Protein AF-A0A816FVZ3-F1 (afdb_monomer_lite)

Foldseek 3Di:
DDDDPLNVVLVVLVVVVVVVVVVVVVDDDPPDPPPPDPDDDDDDDDDDDDDPPPPPPDLVVLLVCVVCVLSNLSVDPQQPDDQDAAAVPRLLVVCCVPPVVVAARSPDAFEEEAAQCQLVGHNDSCPNSCRGRVHAYEYEAQQQVSLVNVVVDPRVRYDYHNAAEDEPPDFKFKWWAHRDRQIAGPVFADPVLCVVPHDPPTDIDITTYYHPVVVCVVSPHPDGPYYHDRRNRRD

Structure (mmCIF, N/CA/C/O backbone):
data_AF-A0A816FVZ3-F1
#
_entry.id   AF-A0A816FVZ3-F1
#
loop_
_atom_site.group_PDB
_atom_site.id
_atom_site.type_symbol
_atom_site.label_atom_id
_atom_site.label_alt_id
_atom_site.label_comp_id
_atom_site.label_asym_id
_atom_site.label_entity_id
_atom_site.label_seq_id
_atom_site.pdbx_PDB_ins_code
_atom_site.Cartn_x
_atom_site.Cartn_y
_atom_site.Cartn_z
_atom_site.occupancy
_atom_site.B_iso_or_equiv
_atom_site.auth_seq_id
_atom_site.auth_comp_id
_atom_site.auth_asym_id
_atom_site.auth_atom_id
_atom_site.pdbx_PDB_model_num
ATOM 1 N N . MET A 1 1 ? -12.365 -4.232 46.548 1.00 44.66 1 MET A N 1
ATOM 2 C CA . MET A 1 1 ? -11.494 -3.807 45.431 1.00 44.66 1 MET A CA 1
ATOM 3 C C . MET A 1 1 ? -12.369 -3.669 44.186 1.00 44.66 1 MET A C 1
ATOM 5 O O . MET A 1 1 ? -12.792 -4.683 43.651 1.00 44.66 1 MET A O 1
ATOM 9 N N . ARG A 1 2 ? -12.784 -2.451 43.799 1.00 42.06 2 ARG A N 1
ATOM 10 C CA . ARG A 1 2 ? -13.618 -2.254 42.597 1.00 42.06 2 ARG A CA 1
ATOM 11 C C . ARG A 1 2 ? -12.709 -2.350 41.372 1.00 42.06 2 ARG A C 1
ATOM 13 O O . ARG A 1 2 ? -11.937 -1.429 41.126 1.00 42.06 2 ARG A O 1
ATOM 20 N N . LEU A 1 3 ? -12.773 -3.460 40.635 1.00 42.16 3 LEU A N 1
ATOM 21 C CA . LEU A 1 3 ? -12.233 -3.482 39.279 1.00 42.16 3 LEU A CA 1
ATOM 22 C C . LEU A 1 3 ? -13.032 -2.473 38.451 1.00 42.16 3 LEU A C 1
ATOM 24 O O . LEU A 1 3 ? -14.256 -2.551 38.374 1.00 42.16 3 LEU A O 1
ATOM 28 N N . THR A 1 4 ? -12.341 -1.499 37.873 1.00 49.56 4 THR A N 1
ATOM 29 C CA . THR A 1 4 ? -12.922 -0.624 36.858 1.00 49.56 4 THR A CA 1
ATOM 30 C C . THR A 1 4 ? -13.252 -1.457 35.617 1.00 49.56 4 THR A C 1
ATOM 32 O O . THR A 1 4 ? -12.597 -2.465 35.348 1.00 49.56 4 THR A O 1
ATOM 35 N N . ILE A 1 5 ? -14.250 -1.034 34.836 1.00 52.09 5 ILE A N 1
ATOM 36 C CA . ILE A 1 5 ? -14.635 -1.683 33.565 1.00 52.09 5 ILE A CA 1
ATOM 37 C C . ILE A 1 5 ? -13.411 -1.855 32.645 1.00 52.09 5 ILE A C 1
ATOM 39 O O . ILE A 1 5 ? -13.247 -2.886 32.000 1.00 52.09 5 ILE A O 1
ATOM 43 N N . VAL A 1 6 ? -12.494 -0.886 32.689 1.00 46.38 6 VAL A N 1
ATOM 44 C CA . VAL A 1 6 ? -11.207 -0.900 31.984 1.00 46.38 6 VAL A CA 1
ATOM 45 C C . VAL A 1 6 ? -10.327 -2.086 32.408 1.00 46.38 6 VAL A C 1
ATOM 47 O O . VAL A 1 6 ? -9.805 -2.795 31.555 1.00 46.38 6 VAL A O 1
ATOM 50 N N . ASN A 1 7 ? -10.203 -2.369 33.708 1.00 49.69 7 ASN A N 1
ATOM 51 C CA . ASN A 1 7 ? -9.409 -3.506 34.188 1.00 49.69 7 ASN A CA 1
ATOM 52 C C . ASN A 1 7 ? -10.044 -4.853 33.823 1.00 49.69 7 ASN A C 1
ATOM 54 O O . ASN A 1 7 ? -9.326 -5.801 33.517 1.00 49.69 7 ASN A O 1
ATOM 58 N N . LEU A 1 8 ? -11.377 -4.941 33.809 1.00 53.47 8 LEU A N 1
ATOM 59 C CA . LEU A 1 8 ? -12.075 -6.154 33.380 1.00 53.47 8 LEU A CA 1
ATOM 60 C C . LEU A 1 8 ? -11.862 -6.425 31.879 1.00 53.47 8 LEU A C 1
ATOM 62 O O . LEU A 1 8 ? -11.660 -7.571 31.486 1.00 53.47 8 LEU A O 1
ATOM 66 N N . PHE A 1 9 ? -11.823 -5.371 31.061 1.00 53.19 9 PHE A N 1
ATOM 67 C CA . PHE A 1 9 ? -11.567 -5.444 29.622 1.00 53.19 9 PHE A CA 1
ATOM 68 C C . PHE A 1 9 ? -10.163 -5.974 29.285 1.00 53.19 9 PHE A C 1
ATOM 70 O O . PHE A 1 9 ? -10.032 -6.894 28.478 1.00 53.19 9 PHE A O 1
ATOM 77 N N . TYR A 1 10 ? -9.115 -5.472 29.948 1.00 52.00 10 TYR A N 1
ATOM 78 C CA . TYR A 1 10 ? -7.744 -5.966 29.742 1.00 52.00 10 TYR A CA 1
ATOM 79 C C . TYR A 1 10 ? -7.557 -7.418 30.204 1.00 52.00 10 TYR A C 1
ATOM 81 O O . TYR A 1 10 ? -6.848 -8.194 29.555 1.00 52.00 10 TYR A O 1
ATOM 89 N N . ILE A 1 11 ? -8.216 -7.806 31.300 1.00 59.75 11 ILE A N 1
ATOM 90 C CA . ILE A 1 11 ? -8.197 -9.184 31.807 1.00 59.75 11 ILE A CA 1
ATOM 91 C C . ILE A 1 11 ? -8.893 -10.122 30.815 1.00 59.75 11 ILE A C 1
ATOM 93 O O . ILE A 1 11 ? -8.328 -11.154 30.457 1.00 59.75 11 ILE A O 1
ATOM 97 N N . LEU A 1 12 ? -10.067 -9.740 30.304 1.00 59.47 12 LEU A N 1
ATOM 98 C CA . LEU A 1 12 ? -10.784 -10.507 29.282 1.00 59.47 12 LEU A CA 1
ATOM 99 C C . LEU A 1 12 ? -9.967 -10.630 27.986 1.00 59.47 12 LEU A C 1
ATOM 101 O O . LEU A 1 12 ? -9.839 -11.734 27.462 1.00 59.47 12 LEU A O 1
ATOM 105 N N . CYS A 1 13 ? -9.326 -9.554 27.517 1.00 56.62 13 CYS A N 1
ATOM 106 C CA . CYS A 1 13 ? -8.440 -9.605 26.347 1.00 56.62 13 CYS A CA 1
ATOM 107 C C . CYS A 1 13 ? -7.257 -10.559 26.541 1.00 56.62 13 CYS A C 1
ATOM 109 O O . CYS A 1 13 ? -6.916 -11.325 25.638 1.00 56.62 13 CYS A O 1
ATOM 111 N N . SER A 1 14 ? -6.646 -10.554 27.726 1.00 59.53 14 SER A N 1
ATOM 112 C CA . SER A 1 14 ? -5.505 -11.421 28.043 1.00 59.53 14 SER A CA 1
ATOM 113 C C . SER A 1 14 ? -5.919 -12.894 28.109 1.00 59.53 14 SER A C 1
ATOM 115 O O . SER A 1 14 ? -5.249 -13.754 27.539 1.00 59.53 14 SER A O 1
ATOM 117 N N . ILE A 1 15 ? -7.066 -13.187 28.729 1.00 66.56 15 ILE A N 1
ATOM 118 C CA . ILE A 1 15 ? -7.606 -14.547 28.850 1.00 66.56 15 ILE A CA 1
ATOM 119 C C . ILE A 1 15 ? -8.017 -15.098 27.480 1.00 66.56 15 ILE A C 1
ATOM 121 O O . ILE A 1 15 ? -7.656 -16.226 27.152 1.00 66.56 15 ILE A O 1
ATOM 125 N N . ILE A 1 16 ? -8.704 -14.308 26.647 1.00 62.44 16 ILE A N 1
ATOM 126 C CA . ILE A 1 16 ? -9.094 -14.727 25.291 1.00 62.44 16 ILE A CA 1
ATOM 127 C C . ILE A 1 16 ? -7.849 -15.013 24.440 1.00 62.44 16 ILE A C 1
ATOM 129 O O . ILE A 1 16 ? -7.816 -16.012 23.730 1.00 62.44 16 ILE A O 1
ATOM 133 N N . THR A 1 17 ? -6.791 -14.205 24.558 1.00 56.97 17 THR A N 1
ATOM 134 C CA . THR A 1 17 ? -5.524 -14.442 23.841 1.00 56.97 17 THR A CA 1
ATOM 135 C C . THR A 1 17 ? -4.882 -15.762 24.251 1.00 56.97 17 THR A C 1
ATOM 137 O O . THR A 1 17 ? -4.483 -16.548 23.395 1.00 56.97 17 THR A O 1
ATOM 140 N N . ILE A 1 18 ? -4.814 -16.031 25.557 1.00 62.16 18 ILE A N 1
ATOM 141 C CA . ILE A 1 18 ? -4.258 -17.277 26.094 1.00 62.16 18 ILE A CA 1
ATOM 142 C C . ILE A 1 18 ? -5.090 -18.475 25.616 1.00 62.16 18 ILE A C 1
ATOM 144 O O . ILE A 1 18 ? -4.526 -19.461 25.153 1.00 62.16 18 ILE A O 1
ATOM 148 N N . LEU A 1 19 ? -6.422 -18.378 25.635 1.00 59.78 19 LEU A N 1
ATOM 149 C CA . LEU A 1 19 ? -7.314 -19.443 25.166 1.00 59.78 19 LEU A CA 1
ATOM 150 C C . LEU A 1 19 ? -7.223 -19.674 23.648 1.00 59.78 19 LEU A C 1
ATOM 152 O O . LEU A 1 19 ? -7.238 -20.821 23.202 1.00 59.78 19 LEU A O 1
ATOM 156 N N . VAL A 1 20 ? -7.075 -18.620 22.842 1.00 57.47 20 VAL A N 1
ATOM 157 C CA . VAL A 1 20 ? -6.849 -18.725 21.390 1.00 57.47 20 VAL A CA 1
ATOM 158 C C . VAL A 1 20 ? -5.498 -19.378 21.092 1.00 57.47 20 VAL A C 1
ATOM 160 O O . VAL A 1 20 ? -5.425 -20.282 20.265 1.00 57.47 20 VAL A O 1
ATOM 163 N N . LEU A 1 21 ? -4.434 -18.988 21.798 1.00 55.41 21 LEU A N 1
ATOM 164 C CA . LEU A 1 21 ? -3.112 -19.600 21.639 1.00 55.41 21 LEU A CA 1
ATOM 165 C C . LEU A 1 21 ? -3.111 -21.075 22.058 1.00 55.41 21 LEU A C 1
ATOM 167 O O . LEU A 1 21 ? -2.553 -21.900 21.339 1.00 55.41 21 LEU A O 1
ATOM 171 N N . ILE A 1 22 ? -3.776 -21.413 23.168 1.00 56.16 22 ILE A N 1
ATOM 172 C CA . ILE A 1 22 ? -3.939 -22.794 23.643 1.00 56.16 22 ILE A CA 1
ATOM 173 C C . ILE A 1 22 ? -4.741 -23.614 22.629 1.00 56.16 22 ILE A C 1
ATOM 175 O O . ILE A 1 22 ? -4.324 -24.689 22.220 1.00 56.16 22 ILE A O 1
ATOM 179 N N . THR A 1 23 ? -5.885 -23.119 22.161 1.00 53.22 23 THR A N 1
ATOM 180 C CA . THR A 1 23 ? -6.674 -23.866 21.171 1.00 53.22 23 THR A CA 1
ATOM 181 C C . THR A 1 23 ? -5.914 -24.046 19.858 1.00 53.22 23 THR A C 1
ATOM 183 O O . THR A 1 23 ? -6.015 -25.112 19.260 1.00 53.22 23 THR A O 1
ATOM 186 N N . TRP A 1 24 ? -5.093 -23.078 19.439 1.00 49.00 24 TRP A N 1
ATOM 187 C CA . TRP A 1 24 ? -4.282 -23.176 18.223 1.00 49.00 24 TRP A CA 1
ATOM 188 C C . TRP A 1 24 ? -3.107 -24.157 18.347 1.00 49.00 24 TRP A C 1
ATOM 190 O O . TRP A 1 24 ? -2.856 -24.920 17.412 1.00 49.00 24 TRP A O 1
ATOM 200 N N . THR A 1 25 ? -2.422 -24.218 19.496 1.00 51.47 25 THR A N 1
ATOM 201 C CA . THR A 1 25 ? -1.367 -25.222 19.727 1.00 51.47 25 THR A CA 1
ATOM 202 C C . THR A 1 25 ? -1.910 -26.650 19.695 1.00 51.47 25 THR A C 1
ATOM 204 O O . THR A 1 25 ? -1.208 -27.545 19.228 1.00 51.47 25 THR A O 1
ATOM 207 N N . PHE A 1 26 ? -3.167 -26.860 20.098 1.00 45.78 26 PHE A N 1
ATOM 208 C CA . PHE A 1 26 ? -3.808 -28.180 20.102 1.00 45.78 26 PHE A CA 1
ATOM 209 C C . PHE A 1 26 ? -4.546 -28.554 18.804 1.00 45.78 26 PHE A C 1
ATOM 211 O O . PHE A 1 26 ? -4.880 -29.723 18.628 1.00 45.78 26 PHE A O 1
ATOM 218 N N . LYS A 1 27 ? -4.783 -27.615 17.873 1.00 40.34 27 LYS A N 1
ATOM 219 C CA . LYS A 1 27 ? -5.559 -27.867 16.641 1.00 40.34 27 LYS A CA 1
ATOM 220 C C . LYS A 1 27 ? -4.753 -27.933 15.349 1.00 40.34 27 LYS A C 1
ATOM 222 O O . LYS A 1 27 ? -5.389 -27.859 14.309 1.00 40.34 27 LYS A O 1
ATOM 227 N N . ARG A 1 28 ? -3.418 -28.070 15.356 1.00 40.12 28 ARG A N 1
ATOM 228 C CA . ARG A 1 28 ? -2.650 -28.256 14.103 1.00 40.12 28 ARG A CA 1
ATOM 229 C C . ARG A 1 28 ? -3.187 -29.469 13.324 1.00 40.12 28 ARG A C 1
ATOM 231 O O . ARG A 1 28 ? -2.915 -30.594 13.741 1.00 40.12 28 ARG A O 1
ATOM 238 N N . PRO A 1 29 ? -3.857 -29.305 12.169 1.00 37.66 29 PRO A N 1
ATOM 239 C CA . PRO A 1 29 ? -3.854 -30.358 11.175 1.00 37.66 29 PRO A CA 1
ATOM 240 C C . PRO A 1 29 ? -2.480 -30.276 10.492 1.00 37.66 29 PRO A C 1
ATOM 242 O O . PRO A 1 29 ? -1.955 -29.182 10.270 1.00 37.66 29 PRO A O 1
ATOM 245 N N . ASN A 1 30 ? -1.862 -31.409 10.170 1.00 38.06 30 ASN A N 1
ATOM 246 C CA . ASN A 1 30 ? -0.687 -31.429 9.297 1.00 38.06 30 ASN A CA 1
ATOM 247 C C . ASN A 1 30 ? -1.100 -30.940 7.900 1.00 38.06 30 ASN A C 1
ATOM 249 O O . ASN A 1 30 ? -1.407 -31.743 7.026 1.00 38.06 30 ASN A O 1
ATOM 253 N N . ILE A 1 31 ? -1.155 -29.626 7.687 1.00 36.44 31 ILE A N 1
ATOM 254 C CA . ILE A 1 31 ? -1.343 -29.040 6.362 1.00 36.44 31 ILE A CA 1
ATOM 255 C C . ILE A 1 31 ? 0.052 -28.739 5.823 1.00 36.44 31 ILE A C 1
ATOM 257 O O . ILE A 1 31 ? 0.600 -27.653 6.010 1.00 36.44 31 ILE A O 1
ATOM 261 N N . GLY A 1 32 ? 0.659 -29.755 5.212 1.00 28.62 32 GLY A N 1
ATOM 262 C CA . GLY A 1 32 ? 1.832 -29.577 4.369 1.00 28.62 32 GLY A CA 1
ATOM 263 C C . GLY A 1 32 ? 1.395 -28.955 3.048 1.00 28.62 32 GLY A C 1
ATOM 264 O O . GLY A 1 32 ? 0.759 -29.621 2.238 1.00 28.62 32 GLY A O 1
ATOM 265 N N . TYR A 1 33 ? 1.718 -27.684 2.826 1.00 32.16 33 TYR A N 1
ATOM 266 C CA . TYR A 1 33 ? 1.662 -27.105 1.487 1.00 32.16 33 TYR A CA 1
ATOM 267 C C . TYR A 1 33 ? 2.962 -27.466 0.765 1.00 32.16 33 TYR A C 1
ATOM 269 O O . TYR A 1 33 ? 4.012 -26.877 1.015 1.00 32.16 33 TYR A O 1
ATOM 277 N N . GLU A 1 34 ? 2.900 -28.474 -0.102 1.00 27.48 34 GLU A N 1
ATOM 278 C CA . GLU A 1 34 ? 3.997 -28.843 -0.995 1.00 27.48 34 GLU A CA 1
ATOM 279 C C . GLU A 1 34 ? 3.987 -27.874 -2.193 1.00 27.48 34 GLU A C 1
ATOM 281 O O . GLU A 1 34 ? 3.242 -28.048 -3.157 1.00 27.48 34 GLU A O 1
ATOM 286 N N . PHE A 1 35 ? 4.779 -26.799 -2.131 1.00 29.19 35 PHE A N 1
ATOM 287 C CA . PHE A 1 35 ? 5.045 -25.967 -3.307 1.00 29.19 35 PHE A CA 1
ATOM 288 C C . PHE A 1 35 ? 5.938 -26.759 -4.270 1.00 29.19 35 PHE A C 1
ATOM 290 O O . PHE A 1 35 ? 7.163 -26.748 -4.154 1.00 29.19 35 PHE A O 1
ATOM 297 N N . LYS A 1 36 ? 5.333 -27.453 -5.239 1.00 24.73 36 LYS A N 1
ATOM 298 C CA . LYS A 1 36 ? 6.067 -27.994 -6.388 1.00 24.73 36 LYS A CA 1
ATOM 299 C C . LYS A 1 36 ? 6.480 -26.841 -7.298 1.00 24.73 36 LYS A C 1
ATOM 301 O O . LYS A 1 36 ? 5.733 -26.431 -8.181 1.00 24.73 36 LYS A O 1
ATOM 306 N N . LEU A 1 37 ? 7.686 -26.323 -7.087 1.00 28.97 37 LEU A N 1
ATOM 307 C CA . LEU A 1 37 ? 8.398 -25.590 -8.127 1.00 28.97 37 LEU A CA 1
ATOM 308 C C . LEU A 1 37 ? 8.635 -26.574 -9.281 1.00 28.97 37 LEU A C 1
ATOM 310 O O . LEU A 1 37 ? 9.324 -27.578 -9.102 1.00 28.97 37 LEU A O 1
ATOM 314 N N . GLN A 1 38 ? 8.050 -26.322 -10.454 1.00 29.55 38 GLN A N 1
ATOM 315 C CA . GLN A 1 38 ? 8.468 -27.008 -11.677 1.00 29.55 38 GLN A CA 1
ATOM 316 C C . GLN A 1 38 ? 9.928 -26.620 -11.954 1.00 29.55 38 GLN A C 1
ATOM 318 O O . GLN A 1 38 ? 10.217 -25.536 -12.457 1.00 29.55 38 GLN A O 1
ATOM 323 N N . GLN A 1 39 ? 10.853 -27.498 -11.564 1.00 31.23 39 GLN A N 1
ATOM 324 C CA . GLN A 1 39 ? 12.261 -27.439 -11.940 1.00 31.23 39 GLN A CA 1
ATOM 325 C C . GLN A 1 39 ? 12.368 -27.668 -13.450 1.00 31.23 39 GLN A C 1
ATOM 327 O O . GLN A 1 39 ? 12.340 -28.802 -13.921 1.00 31.23 39 GLN A O 1
ATOM 332 N N . ASN A 1 40 ? 12.511 -26.589 -14.215 1.00 31.83 40 ASN A N 1
ATOM 333 C CA . ASN A 1 40 ? 13.098 -26.685 -15.544 1.00 31.83 40 ASN A CA 1
ATOM 334 C C . ASN A 1 40 ? 14.618 -26.854 -15.385 1.00 31.83 40 ASN A C 1
ATOM 336 O O . ASN A 1 40 ? 15.267 -26.087 -14.676 1.00 31.83 40 ASN A O 1
ATOM 340 N N . ASN A 1 41 ? 15.145 -27.903 -16.020 1.00 35.56 41 ASN A N 1
ATOM 341 C CA . ASN A 1 41 ? 16.519 -28.405 -15.966 1.00 35.56 41 ASN A CA 1
ATOM 342 C C . ASN A 1 41 ? 17.609 -27.335 -16.167 1.00 35.56 41 ASN A C 1
ATOM 344 O O . ASN A 1 41 ? 18.080 -27.124 -17.284 1.00 35.56 41 ASN A O 1
ATOM 348 N N . LEU A 1 42 ? 18.104 -26.752 -15.078 1.00 33.53 42 LEU A N 1
ATOM 349 C CA . LEU A 1 42 ? 19.431 -26.142 -15.030 1.00 33.53 42 LEU A CA 1
ATOM 350 C C . LEU A 1 42 ? 20.175 -26.731 -13.831 1.00 33.53 42 LEU A C 1
ATOM 352 O O . LEU A 1 42 ? 19.800 -26.521 -12.679 1.00 33.53 42 LEU A O 1
ATOM 356 N N . ALA A 1 43 ? 21.195 -27.536 -14.124 1.00 33.88 43 ALA A N 1
ATOM 357 C CA . ALA A 1 43 ? 22.047 -28.163 -13.128 1.00 33.88 43 ALA A CA 1
ATOM 358 C C . ALA A 1 43 ? 22.839 -27.088 -12.367 1.00 33.88 43 ALA A C 1
ATOM 360 O O . ALA A 1 43 ? 23.709 -26.434 -12.938 1.00 33.88 43 ALA A O 1
ATOM 361 N N . TYR A 1 44 ? 22.552 -26.934 -11.075 1.00 28.12 44 TYR A N 1
ATOM 362 C CA . TYR A 1 44 ? 23.382 -26.181 -10.137 1.00 28.12 44 TYR A CA 1
ATOM 363 C C . TYR A 1 44 ? 23.971 -27.133 -9.088 1.00 28.12 44 TYR A C 1
ATOM 365 O O . TYR A 1 44 ? 23.302 -28.094 -8.695 1.00 28.12 44 TYR A O 1
ATOM 373 N N . PRO A 1 45 ? 25.222 -26.902 -8.646 1.00 31.19 45 PRO A N 1
ATOM 374 C CA . PRO A 1 45 ? 25.918 -27.799 -7.737 1.00 31.19 45 PRO A CA 1
ATOM 375 C C . PRO A 1 45 ? 25.229 -27.827 -6.370 1.00 31.19 45 PRO A C 1
ATOM 377 O O . PRO A 1 45 ? 24.812 -26.800 -5.836 1.00 31.19 45 PRO A O 1
ATOM 380 N N . THR A 1 46 ? 25.118 -29.030 -5.812 1.00 30.19 46 THR A N 1
ATOM 381 C CA . THR A 1 46 ? 24.540 -29.315 -4.495 1.00 30.19 46 THR A CA 1
ATOM 382 C C . THR A 1 46 ? 25.196 -28.468 -3.397 1.00 30.19 46 THR A C 1
ATOM 384 O O . THR A 1 46 ? 26.412 -28.580 -3.218 1.00 30.19 46 THR A O 1
ATOM 387 N N . PRO A 1 47 ? 24.435 -27.677 -2.616 1.00 32.66 47 PRO A N 1
ATOM 388 C CA . PRO A 1 47 ? 24.962 -27.048 -1.417 1.00 32.66 47 PRO A CA 1
ATOM 389 C C . PRO A 1 47 ? 25.073 -28.077 -0.286 1.00 32.66 47 PRO A C 1
ATOM 391 O O . PRO A 1 47 ? 24.137 -28.824 0.003 1.00 32.66 47 PRO A O 1
ATOM 394 N N . THR A 1 48 ? 26.234 -28.098 0.359 1.00 29.56 48 THR A N 1
ATOM 395 C CA . THR A 1 48 ? 26.511 -28.789 1.622 1.00 29.56 48 THR A CA 1
ATOM 396 C C . THR A 1 48 ? 25.562 -28.312 2.735 1.00 29.56 48 THR A C 1
ATOM 398 O O . THR A 1 48 ? 25.156 -27.149 2.737 1.00 29.56 48 THR A O 1
ATOM 401 N N . PRO A 1 49 ? 25.203 -29.176 3.704 1.00 33.28 49 PRO A N 1
ATOM 402 C CA . PRO A 1 49 ? 24.196 -28.861 4.707 1.00 33.28 49 PRO A CA 1
ATOM 403 C C . PRO A 1 49 ? 24.773 -27.922 5.772 1.00 33.28 49 PRO A C 1
ATOM 405 O O . PRO A 1 49 ? 25.401 -28.358 6.735 1.00 33.28 49 PRO A O 1
ATOM 408 N N . THR A 1 50 ? 24.551 -26.620 5.620 1.00 31.73 50 THR A N 1
ATOM 409 C CA . THR A 1 50 ? 24.754 -25.636 6.687 1.00 31.73 50 THR A CA 1
ATOM 410 C C . THR A 1 50 ? 23.414 -25.254 7.305 1.00 31.73 50 THR A C 1
ATOM 412 O O . THR A 1 50 ? 22.522 -24.750 6.632 1.00 31.73 50 THR A O 1
ATOM 415 N N . ASN A 1 51 ? 23.301 -25.547 8.606 1.00 29.62 51 ASN A N 1
ATOM 416 C CA . ASN A 1 51 ? 22.332 -25.053 9.588 1.00 29.62 51 ASN A CA 1
ATOM 417 C C . ASN A 1 51 ? 21.072 -24.388 9.015 1.00 29.62 51 ASN A C 1
ATOM 419 O O . ASN A 1 51 ? 21.037 -23.182 8.764 1.00 29.62 51 ASN A O 1
ATOM 423 N N . THR A 1 52 ? 19.997 -25.168 8.920 1.00 32.88 52 THR A N 1
ATOM 424 C CA . THR A 1 52 ? 18.635 -24.652 8.802 1.00 32.88 52 THR A CA 1
ATOM 425 C C . THR A 1 52 ? 18.319 -23.851 10.065 1.00 32.88 52 THR A C 1
ATOM 427 O O . THR A 1 52 ? 17.792 -24.380 11.042 1.00 32.88 52 THR A O 1
ATOM 430 N N . GLN A 1 53 ? 18.655 -22.560 10.083 1.00 29.39 53 GLN A N 1
ATOM 431 C CA . GLN A 1 53 ? 17.990 -21.658 11.008 1.00 29.39 53 GLN A CA 1
ATOM 432 C C . GLN A 1 53 ? 16.513 -21.671 10.625 1.00 29.39 53 GLN A C 1
ATOM 434 O O . GLN A 1 53 ? 16.129 -21.250 9.535 1.00 29.39 53 GLN A O 1
ATOM 439 N N . GLN A 1 54 ? 15.695 -22.234 11.509 1.00 33.62 54 GLN A N 1
ATOM 440 C CA . GLN A 1 54 ? 14.248 -22.161 11.435 1.00 33.62 54 GLN A CA 1
ATOM 441 C C . GLN A 1 54 ? 13.829 -20.689 11.346 1.00 33.62 54 GLN A C 1
ATOM 443 O O . GLN A 1 54 ? 13.769 -19.979 12.348 1.00 33.62 54 GLN A O 1
ATOM 448 N N . VAL A 1 55 ? 13.512 -20.221 10.141 1.00 33.56 55 VAL A N 1
ATOM 449 C CA . VAL A 1 55 ? 12.813 -18.951 9.927 1.00 33.56 55 VAL A CA 1
ATOM 450 C C . VAL A 1 55 ? 11.334 -19.193 10.246 1.00 33.56 55 VAL A C 1
ATOM 452 O O . VAL A 1 55 ? 10.501 -19.290 9.353 1.00 33.56 55 VAL A O 1
ATOM 455 N N . THR A 1 56 ? 10.990 -19.386 11.521 1.00 40.62 56 THR A N 1
ATOM 456 C CA . THR A 1 56 ? 9.615 -19.727 11.942 1.00 40.62 56 THR A CA 1
ATOM 457 C C . THR A 1 56 ? 8.875 -18.621 12.693 1.00 40.62 56 THR A C 1
ATOM 459 O O . THR A 1 56 ? 7.802 -18.891 13.222 1.00 40.62 56 THR A O 1
ATOM 462 N N . THR A 1 57 ? 9.348 -17.369 12.744 1.00 42.22 57 THR A N 1
ATOM 463 C CA . THR A 1 57 ? 8.816 -16.420 13.753 1.00 42.22 57 THR A CA 1
ATOM 464 C C . THR A 1 57 ? 8.200 -15.093 13.288 1.00 42.22 57 THR A C 1
ATOM 466 O O . THR A 1 57 ? 7.814 -14.316 14.153 1.00 42.22 57 THR A O 1
ATOM 469 N N . ASN A 1 58 ? 7.952 -14.831 11.994 1.00 45.47 58 ASN A N 1
ATOM 470 C CA . ASN A 1 58 ? 7.266 -13.576 11.586 1.00 45.47 58 ASN A CA 1
ATOM 471 C C . ASN A 1 58 ? 5.916 -13.735 10.863 1.00 45.47 58 ASN A C 1
ATOM 473 O O . ASN A 1 58 ? 5.019 -12.917 11.068 1.00 45.47 58 ASN A O 1
ATOM 477 N N . LEU A 1 59 ? 5.716 -14.784 10.060 1.00 43.06 59 LEU A N 1
ATOM 478 C CA . LEU A 1 59 ? 4.447 -14.985 9.344 1.00 43.06 59 LEU A CA 1
ATOM 479 C C . LEU A 1 59 ? 3.298 -15.369 10.285 1.00 43.06 59 LEU A C 1
ATOM 481 O O . LEU A 1 59 ? 2.228 -14.776 10.200 1.00 43.06 59 LEU A O 1
ATOM 485 N N . ALA A 1 60 ? 3.528 -16.292 11.224 1.00 49.31 60 ALA A N 1
ATOM 486 C CA . ALA A 1 60 ? 2.491 -16.765 12.146 1.00 49.31 60 ALA A CA 1
ATOM 487 C C . ALA A 1 60 ? 1.957 -15.648 13.059 1.00 49.31 60 ALA A C 1
ATOM 489 O O . ALA A 1 60 ? 0.747 -15.508 13.222 1.00 49.31 60 ALA A O 1
ATOM 490 N N . THR A 1 61 ? 2.843 -14.810 13.605 1.00 47.56 61 THR A N 1
ATOM 491 C CA . THR A 1 61 ? 2.458 -13.688 14.475 1.00 47.56 61 THR A CA 1
ATOM 492 C C . THR A 1 61 ? 1.610 -12.671 13.721 1.00 47.56 61 THR A C 1
ATOM 494 O O . THR A 1 61 ? 0.592 -12.238 14.248 1.00 47.56 61 THR A O 1
ATOM 497 N N . ASN A 1 62 ? 1.985 -12.336 12.479 1.00 50.44 62 ASN A N 1
ATOM 498 C CA . ASN A 1 62 ? 1.206 -11.439 11.628 1.00 50.44 62 ASN A CA 1
ATOM 499 C C . ASN A 1 62 ? -0.141 -12.057 11.233 1.00 50.44 62 ASN A C 1
ATOM 501 O O . ASN A 1 62 ? -1.153 -11.378 11.340 1.00 50.44 62 ASN A O 1
ATOM 505 N N . TYR A 1 63 ? -0.179 -13.346 10.888 1.00 51.72 63 TYR A N 1
ATOM 506 C CA . TYR A 1 63 ? -1.404 -14.071 10.533 1.00 51.72 63 TYR A CA 1
ATOM 507 C C . TYR A 1 63 ? -2.426 -14.099 11.681 1.00 51.72 63 TYR A C 1
ATOM 509 O O . TYR A 1 63 ? -3.611 -13.828 11.482 1.00 51.72 63 TYR A O 1
ATOM 517 N N . LEU A 1 64 ? -1.965 -14.331 12.916 1.00 52.84 64 LEU A N 1
ATOM 518 C CA . LEU A 1 64 ? -2.817 -14.277 14.107 1.00 52.84 64 LEU A CA 1
ATOM 519 C C . LEU A 1 64 ? -3.414 -12.877 14.337 1.00 52.84 64 LEU A C 1
ATOM 521 O O . LEU A 1 64 ? -4.552 -12.786 14.801 1.00 52.84 64 LEU A O 1
ATOM 525 N N . ARG A 1 65 ? -2.713 -11.794 13.950 1.00 56.28 65 ARG A N 1
ATOM 526 C CA . ARG A 1 65 ? -3.270 -10.427 14.011 1.00 56.28 65 ARG A CA 1
ATOM 527 C C . ARG A 1 65 ? -4.504 -10.275 13.150 1.00 56.28 65 ARG A C 1
ATOM 529 O O . ARG A 1 65 ? -5.407 -9.565 13.573 1.00 56.28 65 ARG A O 1
ATOM 536 N N . TYR A 1 66 ? -4.539 -10.900 11.968 1.00 56.44 66 TYR A N 1
ATOM 537 C CA . TYR A 1 66 ? -5.650 -10.787 11.014 1.00 56.44 66 TYR A CA 1
ATOM 538 C C . TYR A 1 66 ? -6.846 -11.637 11.411 1.00 56.44 66 TYR A C 1
ATOM 540 O O . TYR A 1 66 ? -7.978 -11.152 11.354 1.00 56.44 66 TYR A O 1
ATOM 548 N N . LEU A 1 67 ? -6.600 -12.849 11.906 1.00 56.91 67 LEU A N 1
ATOM 549 C CA . LEU A 1 67 ? -7.664 -13.745 12.356 1.00 56.91 67 LEU A CA 1
ATOM 550 C C . LEU A 1 67 ? -8.426 -13.210 13.577 1.00 56.91 67 LEU A C 1
ATOM 552 O O . LEU A 1 67 ? -9.604 -13.519 13.737 1.00 56.91 67 LEU A O 1
ATOM 556 N N . PHE A 1 68 ? -7.791 -12.377 14.411 1.00 59.88 68 PHE A N 1
ATOM 557 C CA . PHE A 1 68 ? -8.397 -11.859 15.642 1.00 59.88 68 PHE A CA 1
ATOM 558 C C . PHE A 1 68 ? -8.254 -10.327 15.785 1.00 59.88 68 PHE A C 1
ATOM 560 O O . PHE A 1 68 ? -7.524 -9.859 16.663 1.00 59.88 68 PHE A O 1
ATOM 567 N N . PRO A 1 69 ? -8.968 -9.523 14.965 1.00 55.75 69 PRO A N 1
ATOM 568 C CA . PRO A 1 69 ? -8.899 -8.051 14.982 1.00 55.75 69 PRO A CA 1
ATOM 569 C C . PRO A 1 69 ? -9.111 -7.450 16.354 1.00 55.75 69 PRO A C 1
ATOM 571 O O . PRO A 1 69 ? -8.361 -6.576 16.765 1.00 55.75 69 PRO A O 1
ATOM 574 N N . GLN A 1 70 ? -10.116 -7.956 17.062 1.00 51.28 70 GLN A N 1
ATOM 575 C CA . GLN A 1 70 ? -10.532 -7.415 18.347 1.00 51.28 70 GLN A CA 1
ATOM 576 C C . GLN A 1 70 ? -9.460 -7.645 19.416 1.00 51.28 70 GLN A C 1
ATOM 578 O O . GLN A 1 70 ? -9.153 -6.746 20.187 1.00 51.28 70 GLN A O 1
ATOM 583 N N . ILE A 1 71 ? -8.810 -8.813 19.407 1.00 56.03 71 ILE A N 1
ATOM 584 C CA . ILE A 1 71 ? -7.706 -9.120 20.326 1.00 56.03 71 ILE A CA 1
ATOM 585 C C . ILE A 1 71 ? -6.518 -8.198 20.046 1.00 56.03 71 ILE A C 1
ATOM 587 O O . ILE A 1 71 ? -5.912 -7.664 20.975 1.00 56.03 71 ILE A O 1
ATOM 591 N N . TRP A 1 72 ? -6.205 -7.977 18.767 1.00 58.88 72 TRP A N 1
ATOM 592 C CA . TRP A 1 72 ? -5.048 -7.175 18.393 1.00 58.88 72 TRP A CA 1
ATOM 593 C C . TRP A 1 72 ? -5.261 -5.671 18.561 1.00 58.88 72 TRP A C 1
ATOM 595 O O . TRP A 1 72 ? -4.327 -4.987 18.969 1.00 58.88 72 TRP A O 1
ATOM 605 N N . ALA A 1 73 ? -6.466 -5.162 18.296 1.00 56.12 73 ALA A N 1
ATOM 606 C CA . ALA A 1 73 ? -6.838 -3.777 18.575 1.00 56.12 73 ALA A CA 1
ATOM 607 C C . ALA A 1 73 ? -6.650 -3.470 20.068 1.00 56.12 73 ALA A C 1
ATOM 609 O O . ALA A 1 73 ? -5.949 -2.531 20.421 1.00 56.12 73 ALA A O 1
ATOM 610 N N . CYS A 1 74 ? -7.116 -4.365 20.945 1.00 54.50 74 CYS A N 1
ATOM 611 C CA . CYS A 1 74 ? -6.989 -4.206 22.396 1.00 54.50 74 CYS A CA 1
ATOM 612 C C . CYS A 1 74 ? -5.550 -4.315 22.928 1.00 54.50 74 CYS A C 1
ATOM 614 O O . CYS A 1 74 ? -5.241 -3.796 24.001 1.00 54.50 74 CYS A O 1
ATOM 616 N N . GLN A 1 75 ? -4.676 -5.034 22.219 1.00 57.56 75 GLN A N 1
ATOM 617 C CA . GLN A 1 75 ? -3.266 -5.213 22.585 1.00 57.56 75 GLN A CA 1
ATOM 618 C C . GLN A 1 75 ? -2.341 -4.204 21.919 1.00 57.56 75 GLN A C 1
ATOM 620 O O . GLN A 1 75 ? -1.175 -4.088 22.310 1.00 57.56 75 GLN A O 1
ATOM 625 N N . SER A 1 76 ? -2.817 -3.502 20.892 1.00 58.84 76 SER A N 1
ATOM 626 C CA . SER A 1 76 ? -1.995 -2.521 20.219 1.00 58.84 76 SER A CA 1
ATOM 627 C C . SER A 1 76 ? -1.871 -1.296 21.112 1.00 58.84 76 SER A C 1
ATOM 629 O O . SER A 1 76 ? -2.883 -0.723 21.510 1.00 58.84 76 SER A O 1
ATOM 631 N N . PRO A 1 77 ? -0.649 -0.863 21.455 1.00 61.28 77 PRO A N 1
ATOM 632 C CA . PRO A 1 77 ? -0.491 0.393 22.158 1.00 61.28 77 PRO A CA 1
ATOM 633 C C . PRO A 1 77 ? -1.127 1.495 21.313 1.00 61.28 77 PRO A C 1
ATOM 635 O O . PRO A 1 77 ? -0.738 1.672 20.155 1.00 61.28 77 PRO A O 1
ATOM 638 N N . ASN A 1 78 ? -2.070 2.238 21.899 1.00 63.72 78 ASN A N 1
ATOM 639 C CA . ASN A 1 78 ? -2.598 3.448 21.278 1.00 63.72 78 ASN A CA 1
ATOM 640 C C . ASN A 1 78 ? -1.420 4.304 20.806 1.00 63.72 78 ASN A C 1
ATOM 642 O O . ASN A 1 78 ? -0.434 4.479 21.538 1.00 63.72 78 ASN A O 1
ATOM 646 N N . PHE A 1 79 ? -1.511 4.820 19.583 1.00 71.44 79 PHE A N 1
ATOM 647 C CA . PHE A 1 79 ? -0.512 5.745 19.078 1.00 71.44 79 PHE A CA 1
ATOM 648 C C . PHE A 1 79 ? -0.407 6.935 20.040 1.00 71.44 79 PHE A C 1
ATOM 650 O O . PHE A 1 79 ? -1.390 7.618 20.310 1.00 71.44 79 PHE A O 1
ATOM 657 N N . LYS A 1 80 ? 0.787 7.146 20.604 1.00 66.31 80 LYS A N 1
ATOM 658 C CA . LYS A 1 80 ? 1.054 8.220 21.577 1.00 66.31 80 LYS A CA 1
ATOM 659 C C . LYS A 1 80 ? 1.572 9.506 20.924 1.00 66.31 80 LYS A C 1
ATOM 661 O O . LYS A 1 80 ? 1.897 10.453 21.634 1.00 66.31 80 LYS A O 1
ATOM 666 N N . GLY A 1 81 ? 1.722 9.521 19.599 1.00 69.94 81 GLY A N 1
ATOM 667 C CA . GLY A 1 81 ? 2.168 10.698 18.860 1.00 69.94 81 GLY A CA 1
ATOM 668 C C . GLY A 1 81 ? 1.027 11.676 18.583 1.00 69.94 81 GLY A C 1
ATOM 669 O O . GLY A 1 81 ? -0.145 11.381 18.813 1.00 69.94 81 GLY A O 1
ATOM 670 N N . LYS A 1 82 ? 1.380 12.856 18.068 1.00 73.38 82 LYS A N 1
ATOM 671 C CA . LYS A 1 82 ? 0.398 13.851 17.633 1.00 73.38 82 LYS A CA 1
ATOM 672 C C . LYS A 1 82 ? -0.368 13.314 16.410 1.00 73.38 82 LYS A C 1
ATOM 674 O O . LYS A 1 82 ? 0.294 12.858 15.476 1.00 73.38 82 LYS A O 1
ATOM 679 N N . PRO A 1 83 ? -1.712 13.380 16.391 1.00 77.75 83 PRO A N 1
ATOM 680 C CA . PRO A 1 83 ? -2.489 13.070 15.197 1.00 77.75 83 PRO A CA 1
ATOM 681 C C . PRO A 1 83 ? -2.054 13.974 14.044 1.00 77.75 83 PRO A C 1
ATOM 683 O O . PRO A 1 83 ? -2.004 15.195 14.212 1.00 77.75 83 PRO A O 1
ATOM 686 N N . ASP A 1 84 ? -1.740 13.375 12.901 1.00 89.56 84 ASP A N 1
ATOM 687 C CA . ASP A 1 84 ? -1.399 14.093 11.676 1.00 89.56 84 ASP A CA 1
ATOM 688 C C . ASP A 1 84 ? -1.843 13.300 10.449 1.00 89.56 84 ASP A C 1
ATOM 690 O O . ASP A 1 84 ? -2.051 12.092 10.544 1.00 89.56 84 ASP A O 1
ATOM 694 N N . TYR A 1 85 ? -1.975 13.989 9.326 1.00 94.88 85 TYR A N 1
ATOM 695 C CA . TYR A 1 85 ? -2.273 13.412 8.021 1.00 94.88 85 TYR A CA 1
ATOM 696 C C . TYR A 1 85 ? -0.973 13.268 7.223 1.00 94.88 85 TYR A C 1
ATOM 698 O O . TYR A 1 85 ? -0.104 14.136 7.292 1.00 94.88 85 TYR A O 1
ATOM 706 N N . TYR A 1 86 ? -0.816 12.154 6.514 1.00 94.81 86 TYR A N 1
ATOM 707 C CA . TYR A 1 86 ? 0.449 11.717 5.913 1.00 94.81 86 TYR A CA 1
ATOM 708 C C . TYR A 1 86 ? 0.403 11.618 4.391 1.00 94.81 86 TYR A C 1
ATOM 710 O O . TYR A 1 86 ? 1.464 11.605 3.765 1.00 94.81 86 TYR A O 1
ATOM 718 N N . SER A 1 87 ? -0.797 11.543 3.814 1.00 95.00 87 SER A N 1
ATOM 719 C CA . SER A 1 87 ? -0.976 11.434 2.366 1.00 95.00 87 SER A CA 1
ATOM 720 C C . SER A 1 87 ? -0.417 12.638 1.613 1.00 95.00 87 SER A C 1
ATOM 722 O O . SER A 1 87 ? -0.335 13.760 2.137 1.00 95.00 87 SER A O 1
ATOM 724 N N . GLN A 1 88 ? -0.087 12.424 0.341 1.00 90.69 88 GLN A N 1
ATOM 725 C CA . GLN A 1 88 ? 0.088 13.546 -0.567 1.00 90.69 88 GLN A CA 1
ATOM 726 C C . GLN A 1 88 ? -1.235 14.314 -0.688 1.00 90.69 88 GLN A C 1
ATOM 728 O O . GLN A 1 88 ? -2.320 13.748 -0.630 1.00 90.69 88 GLN A O 1
ATOM 733 N N . PHE A 1 89 ? -1.156 15.642 -0.773 1.00 93.38 89 PHE A N 1
ATOM 734 C CA . PHE A 1 89 ? -2.323 16.516 -0.963 1.00 93.38 89 PHE A CA 1
ATOM 735 C C . PHE A 1 89 ? -3.473 16.364 0.062 1.00 93.38 89 PHE A C 1
ATOM 737 O O . PHE A 1 89 ? -4.554 16.911 -0.155 1.00 93.38 89 PHE A O 1
ATOM 744 N N . SER A 1 90 ? -3.236 15.735 1.224 1.00 95.44 90 SER A N 1
ATOM 745 C CA . SER A 1 90 ? -4.242 15.527 2.283 1.00 95.44 90 SER A CA 1
ATOM 746 C C . SER A 1 90 ? -5.455 14.678 1.859 1.00 95.44 90 SER A C 1
ATOM 748 O O . SER A 1 90 ? -6.577 14.908 2.324 1.00 95.44 90 SER A O 1
ATOM 750 N N . GLU A 1 91 ? -5.250 13.690 0.999 1.00 95.94 91 GLU A N 1
ATOM 751 C CA . GLU A 1 91 ? -6.248 12.685 0.626 1.00 95.94 91 GLU A CA 1
ATOM 752 C C . GLU A 1 91 ? -6.759 11.889 1.834 1.00 95.94 91 GLU A C 1
ATOM 754 O O . GLU A 1 91 ? -7.967 11.788 2.034 1.00 95.94 91 GLU A O 1
ATOM 759 N N . ASP A 1 92 ? -5.881 11.418 2.719 1.00 96.12 92 ASP A N 1
ATOM 760 C CA . ASP A 1 92 ? -6.254 10.721 3.962 1.00 96.12 92 ASP A CA 1
ATOM 761 C C . ASP A 1 92 ? -7.137 11.580 4.888 1.00 96.12 92 ASP A C 1
ATOM 763 O O . ASP A 1 92 ? -8.063 11.074 5.531 1.00 96.12 92 ASP A O 1
ATOM 767 N N . LYS A 1 93 ? -6.937 12.903 4.894 1.00 96.88 93 LYS A N 1
ATOM 768 C CA . LYS A 1 93 ? -7.834 13.857 5.560 1.00 96.88 93 LYS A CA 1
ATOM 769 C C . LYS A 1 93 ? -9.201 13.923 4.905 1.00 96.88 93 LYS A C 1
ATOM 771 O O . LYS A 1 93 ? -10.208 13.989 5.615 1.00 96.88 93 LYS A O 1
ATOM 776 N N . ALA A 1 94 ? -9.253 13.941 3.578 1.00 97.12 94 ALA A N 1
ATOM 777 C CA . ALA A 1 94 ? -10.513 13.912 2.851 1.00 97.12 94 ALA A CA 1
ATOM 778 C C . ALA A 1 94 ? -11.252 12.586 3.102 1.00 97.12 94 ALA A C 1
ATOM 780 O O . ALA A 1 94 ? -12.426 12.610 3.468 1.00 97.12 94 ALA A O 1
ATOM 781 N N . LEU A 1 95 ? -10.554 11.452 3.014 1.00 96.62 95 LEU A N 1
ATOM 782 C CA . LEU A 1 95 ? -11.085 10.120 3.303 1.00 96.62 95 LEU A CA 1
ATOM 783 C C . LEU A 1 95 ? -11.663 10.049 4.715 1.00 96.62 95 LEU A C 1
ATOM 785 O O . LEU A 1 95 ? -12.814 9.657 4.892 1.00 96.62 95 LEU A O 1
ATOM 789 N N . HIS A 1 96 ? -10.912 10.499 5.721 1.00 95.69 96 HIS A N 1
ATOM 790 C CA . HIS A 1 96 ? -11.404 10.532 7.093 1.00 95.69 96 HIS A CA 1
ATOM 791 C C . HIS A 1 96 ? -12.635 11.431 7.238 1.00 95.69 96 HIS A C 1
ATOM 793 O O . HIS A 1 96 ? -13.631 11.019 7.821 1.00 95.69 96 HIS A O 1
ATOM 799 N N . LYS A 1 97 ? -12.606 12.651 6.697 1.00 96.06 97 LYS A N 1
ATOM 800 C CA . LYS A 1 97 ? -13.701 13.610 6.891 1.00 96.06 97 LYS A CA 1
ATOM 801 C C . LYS A 1 97 ? -14.991 13.207 6.172 1.00 96.06 97 LYS A C 1
ATOM 803 O O . LYS A 1 97 ? -16.078 13.504 6.671 1.00 96.06 97 LYS A O 1
ATOM 808 N N . TRP A 1 98 ? -14.880 12.590 4.999 1.00 96.81 98 TRP A N 1
ATOM 809 C CA . TRP A 1 98 ? -16.016 12.417 4.094 1.00 96.81 98 TRP A CA 1
ATOM 810 C C . TRP A 1 98 ? -16.488 10.972 3.956 1.00 96.81 98 TRP A C 1
ATOM 812 O O . TRP A 1 98 ? -17.677 10.766 3.733 1.00 96.81 98 TRP A O 1
ATOM 822 N N . ILE A 1 99 ? -15.601 9.988 4.119 1.00 96.50 99 ILE A N 1
ATOM 823 C CA . ILE A 1 99 ? -15.928 8.564 3.942 1.00 96.50 99 ILE A CA 1
ATOM 824 C C . ILE A 1 99 ? -15.917 7.834 5.289 1.00 96.50 99 ILE A C 1
ATOM 826 O O . ILE A 1 99 ? -16.876 7.151 5.637 1.00 96.50 99 ILE A O 1
ATOM 830 N N . PHE A 1 100 ? -14.865 8.026 6.085 1.00 95.81 100 PHE A N 1
ATOM 831 C CA . PHE A 1 100 ? -14.618 7.287 7.328 1.00 95.81 100 PHE A CA 1
ATOM 832 C C . PHE A 1 100 ? -14.821 8.147 8.586 1.00 95.81 100 PHE A C 1
ATOM 834 O O . PHE A 1 100 ? -14.138 7.983 9.594 1.00 95.81 100 PHE A O 1
ATOM 841 N N . ASN A 1 101 ? -15.779 9.076 8.547 1.00 94.62 101 ASN A N 1
ATOM 842 C CA . ASN A 1 101 ? -15.996 10.059 9.619 1.00 94.62 101 ASN A CA 1
ATOM 843 C C . ASN A 1 101 ? -16.584 9.474 10.911 1.00 94.62 101 ASN A C 1
ATOM 845 O O . ASN A 1 101 ? -16.515 10.102 11.964 1.00 94.62 101 ASN A O 1
ATOM 849 N N . ASN A 1 102 ? -17.145 8.268 10.830 1.00 92.81 102 ASN A N 1
ATOM 850 C CA . ASN A 1 102 ? -17.696 7.532 11.964 1.00 92.81 102 ASN A CA 1
ATOM 851 C C . ASN A 1 102 ? -16.691 6.537 12.561 1.00 92.81 102 ASN A C 1
ATOM 853 O O . ASN A 1 102 ? -17.036 5.780 13.473 1.00 92.81 102 ASN A O 1
ATOM 857 N N . THR A 1 103 ? -15.462 6.499 12.045 1.00 89.56 103 THR A N 1
ATOM 858 C CA . THR A 1 103 ? -14.404 5.654 12.586 1.00 89.56 103 THR A CA 1
ATOM 859 C C . THR A 1 103 ? -13.888 6.222 13.908 1.00 89.56 103 THR A C 1
ATOM 861 O O . THR A 1 103 ? -13.668 7.421 14.062 1.00 89.56 103 THR A O 1
ATOM 864 N N . LYS A 1 104 ? -13.697 5.339 14.885 1.00 86.88 104 LYS A N 1
ATOM 865 C CA . LYS A 1 104 ? -13.259 5.642 16.240 1.00 86.88 104 LYS A CA 1
ATOM 866 C C . LYS A 1 104 ? -12.248 4.604 16.707 1.00 86.88 104 LYS A C 1
ATO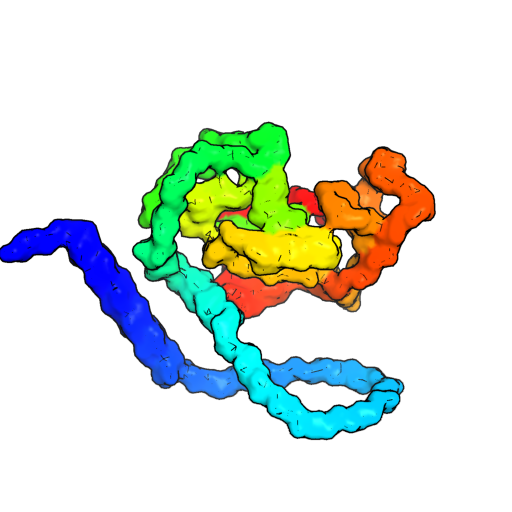M 868 O O . LYS A 1 104 ? -12.377 3.406 16.445 1.00 86.88 104 LYS A O 1
ATOM 873 N N . GLN A 1 105 ? -11.252 5.088 17.439 1.00 83.31 105 GLN A N 1
ATOM 874 C CA . GLN A 1 105 ? -10.191 4.262 17.999 1.00 83.31 105 GLN A CA 1
ATOM 875 C C . GLN A 1 105 ? -10.767 3.148 18.878 1.00 83.31 105 GLN A C 1
ATOM 877 O O . GLN A 1 105 ? -11.640 3.410 19.703 1.00 83.31 105 GLN A O 1
ATOM 882 N N . ASN A 1 106 ? -10.269 1.921 18.719 1.00 79.31 106 ASN A N 1
ATOM 883 C CA . ASN A 1 106 ? -10.711 0.724 19.443 1.00 79.31 106 ASN A CA 1
ATOM 884 C C . ASN A 1 106 ? -12.207 0.334 19.328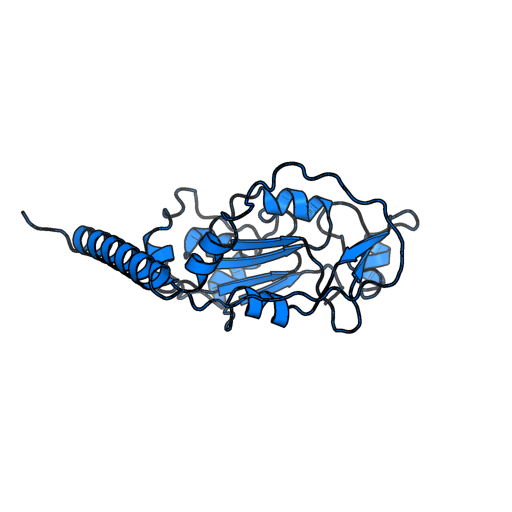 1.00 79.31 106 ASN A C 1
ATOM 886 O O . ASN A 1 106 ? -12.611 -0.626 19.982 1.00 79.31 106 ASN A O 1
ATOM 890 N N . GLU A 1 107 ? -13.034 1.015 18.526 1.00 81.38 107 GLU A N 1
ATOM 891 C CA . GLU A 1 107 ? -14.466 0.679 18.381 1.00 81.38 107 GLU A CA 1
ATOM 892 C C . GLU A 1 107 ? -14.764 -0.043 17.060 1.00 81.38 107 GLU A C 1
ATOM 894 O O . GLU A 1 107 ? -15.470 -1.050 17.042 1.00 81.38 107 GLU A O 1
ATOM 899 N N . ASN A 1 108 ? -14.230 0.460 15.946 1.00 84.38 108 ASN A N 1
ATOM 900 C CA . ASN A 1 108 ? -14.519 -0.041 14.598 1.00 84.38 108 ASN A CA 1
ATOM 901 C C . ASN A 1 108 ? -13.274 -0.001 13.688 1.00 84.38 108 ASN A C 1
ATOM 903 O O . ASN A 1 108 ? -13.245 0.743 12.702 1.00 84.38 108 ASN A O 1
ATOM 907 N N . PRO A 1 109 ? -12.234 -0.798 14.003 1.00 88.19 109 PRO A N 1
ATOM 908 C CA . PRO A 1 109 ? -11.047 -0.890 13.162 1.00 88.19 109 PRO A CA 1
ATOM 909 C C . PRO A 1 109 ? -11.386 -1.518 11.804 1.00 88.19 109 PRO A C 1
ATOM 911 O O . PRO A 1 109 ? -12.053 -2.552 11.745 1.00 88.19 109 PRO A O 1
ATOM 914 N N . GLY A 1 110 ? -10.891 -0.914 10.725 1.00 92.69 110 GLY A N 1
ATOM 915 C CA . GLY A 1 110 ? -11.029 -1.416 9.358 1.00 92.69 110 GLY A CA 1
ATOM 916 C C . GLY A 1 110 ? -9.795 -2.166 8.851 1.00 92.69 110 GLY A C 1
ATOM 917 O O . GLY A 1 110 ? -8.738 -2.214 9.496 1.00 92.69 110 GLY A O 1
ATOM 918 N N . ILE A 1 111 ? -9.942 -2.760 7.669 1.00 94.56 111 ILE A N 1
ATOM 919 C CA . ILE A 1 111 ? -8.888 -3.421 6.902 1.00 94.56 111 ILE A CA 1
ATOM 920 C C . ILE A 1 111 ? -8.594 -2.598 5.651 1.00 94.56 111 ILE A C 1
ATOM 922 O O . ILE A 1 111 ? -9.480 -2.394 4.824 1.00 94.56 111 ILE A O 1
ATOM 926 N N . PHE A 1 112 ? -7.342 -2.180 5.477 1.00 97.38 112 PHE A N 1
ATOM 927 C CA . PHE A 1 112 ? -6.901 -1.527 4.248 1.00 97.38 112 PHE A CA 1
ATOM 928 C C . PHE A 1 112 ? -5.941 -2.384 3.422 1.00 97.38 112 PHE A C 1
ATOM 930 O O . PHE A 1 112 ? -5.256 -3.278 3.927 1.00 97.38 112 PHE A O 1
ATOM 937 N N . VAL A 1 113 ? -5.841 -2.052 2.143 1.00 98.12 113 VAL A N 1
ATOM 938 C CA . VAL A 1 113 ? -4.721 -2.429 1.281 1.00 98.12 113 VAL A CA 1
ATOM 939 C C . VAL A 1 113 ? -4.191 -1.156 0.630 1.00 98.12 113 VAL A C 1
ATOM 941 O O . VAL A 1 113 ? -4.976 -0.328 0.185 1.00 98.12 113 VAL A O 1
ATOM 944 N N . GLU A 1 114 ? -2.875 -0.992 0.595 1.00 98.25 114 GLU A N 1
ATOM 945 C CA . GLU A 1 114 ? -2.189 0.111 -0.080 1.00 98.25 114 GLU A CA 1
ATOM 946 C C . GLU A 1 114 ? -1.197 -0.484 -1.074 1.00 98.25 114 GLU A C 1
ATOM 948 O O . GLU A 1 114 ? -0.235 -1.151 -0.679 1.00 98.25 114 GLU A O 1
ATOM 953 N N . LEU A 1 115 ? -1.485 -0.303 -2.362 1.00 97.56 115 LEU A N 1
ATOM 954 C CA . LEU A 1 115 ? -0.620 -0.699 -3.466 1.00 97.56 115 LEU A CA 1
ATOM 955 C C . LEU A 1 115 ? 0.106 0.544 -3.986 1.00 97.56 115 LEU A C 1
ATOM 957 O O . LEU A 1 115 ? -0.559 1.503 -4.364 1.00 97.56 115 LEU A O 1
ATOM 961 N N . GLY A 1 116 ? 1.441 0.493 -3.971 1.00 96.56 116 GLY A N 1
ATOM 962 C CA . GLY A 1 116 ? 2.300 1.675 -4.107 1.00 96.56 116 GLY A CA 1
ATOM 963 C C . GLY A 1 116 ? 2.677 2.277 -2.756 1.00 96.56 116 GLY A C 1
ATOM 964 O O . GLY A 1 116 ? 2.627 3.482 -2.548 1.00 96.56 116 GLY A O 1
ATOM 965 N N . ALA A 1 117 ? 2.994 1.425 -1.777 1.00 97.50 117 ALA A N 1
ATOM 966 C CA . ALA A 1 117 ? 3.195 1.862 -0.398 1.00 97.50 117 ALA A CA 1
ATOM 967 C C . ALA A 1 117 ? 4.519 2.610 -0.145 1.00 97.50 117 ALA A C 1
ATOM 969 O O . ALA A 1 117 ? 4.765 3.004 0.997 1.00 97.50 117 ALA A O 1
ATOM 970 N N . LEU A 1 118 ? 5.386 2.773 -1.150 1.00 97.25 118 LEU A N 1
ATOM 971 C CA . LEU A 1 118 ? 6.661 3.481 -1.059 1.00 97.25 118 LEU A CA 1
ATOM 972 C C . LEU A 1 118 ? 7.541 2.949 0.091 1.00 97.25 118 LEU A C 1
ATOM 974 O O . LEU A 1 118 ? 7.938 1.786 0.105 1.00 97.25 118 LEU A O 1
ATOM 978 N N . ASP A 1 119 ? 7.861 3.791 1.075 1.00 97.19 119 ASP A N 1
ATOM 979 C CA . ASP A 1 119 ? 8.625 3.452 2.275 1.00 97.19 119 ASP A CA 1
ATOM 980 C C . ASP A 1 119 ? 7.711 3.101 3.462 1.00 97.19 119 ASP A C 1
ATOM 982 O O . ASP A 1 119 ? 8.179 2.875 4.577 1.00 97.19 119 ASP A O 1
ATOM 986 N N . GLY A 1 120 ? 6.401 3.049 3.231 1.00 96.88 120 GLY A N 1
ATOM 987 C CA . GLY A 1 120 ? 5.362 2.803 4.216 1.00 96.88 120 GLY A CA 1
ATOM 988 C C . GLY A 1 120 ? 5.055 3.987 5.123 1.00 96.88 120 GLY A C 1
ATOM 989 O O . GLY A 1 120 ? 4.264 3.808 6.048 1.00 96.88 120 GLY A O 1
ATOM 990 N N . LEU A 1 121 ? 5.660 5.159 4.937 1.00 95.88 121 LEU A N 1
ATOM 991 C CA . LEU A 1 121 ? 5.453 6.325 5.796 1.00 95.88 121 LEU A CA 1
ATOM 992 C C . LEU A 1 121 ? 5.145 7.586 4.995 1.00 95.88 121 LEU A C 1
ATOM 994 O O . LEU A 1 121 ? 4.142 8.246 5.264 1.00 95.88 121 LEU A O 1
ATOM 998 N N . ALA A 1 122 ? 6.017 7.935 4.058 1.00 95.31 122 ALA A N 1
ATOM 999 C CA . ALA A 1 122 ? 5.928 9.163 3.298 1.00 95.31 122 ALA A CA 1
ATOM 1000 C C . ALA A 1 122 ? 4.812 9.060 2.252 1.00 95.31 122 ALA A C 1
ATOM 1002 O O . ALA A 1 122 ? 4.744 8.092 1.500 1.00 95.31 122 ALA A O 1
ATOM 1003 N N . GLY A 1 123 ? 3.911 10.044 2.241 1.00 94.94 123 GLY A N 1
ATOM 1004 C CA . GLY A 1 123 ? 2.773 10.067 1.322 1.00 94.94 123 GLY A CA 1
ATOM 1005 C C . GLY A 1 123 ? 1.705 9.005 1.592 1.00 94.94 123 GLY A C 1
ATOM 1006 O O . GLY A 1 123 ? 0.781 8.894 0.799 1.00 94.94 123 GLY A O 1
ATOM 1007 N N . SER A 1 124 ? 1.791 8.235 2.685 1.00 97.25 124 SER A N 1
ATOM 1008 C CA . SER A 1 124 ? 0.904 7.084 2.872 1.00 97.25 124 SER A CA 1
ATOM 1009 C C . SER A 1 124 ? -0.549 7.493 3.101 1.00 97.25 124 SER A C 1
ATOM 1011 O O . SER A 1 124 ? -0.871 8.236 4.033 1.00 97.25 124 SER A O 1
ATOM 1013 N N . ASN A 1 125 ? -1.437 6.889 2.318 1.00 97.38 125 ASN A N 1
ATOM 1014 C CA . ASN A 1 125 ? -2.881 7.078 2.401 1.00 97.38 125 ASN A CA 1
ATOM 1015 C C . ASN A 1 125 ? -3.526 6.315 3.569 1.00 97.38 125 ASN A C 1
ATOM 1017 O O . ASN A 1 125 ? -4.656 6.604 3.965 1.00 97.38 125 ASN A O 1
ATOM 1021 N N . THR A 1 126 ? -2.812 5.354 4.169 1.00 97.56 126 THR A N 1
ATOM 1022 C CA . THR A 1 126 ? -3.358 4.482 5.227 1.00 97.56 126 THR A CA 1
ATOM 1023 C C . THR A 1 126 ? -2.740 4.694 6.609 1.00 97.56 126 THR A C 1
ATOM 1025 O O . THR A 1 126 ? -3.298 4.237 7.612 1.00 97.56 126 THR A O 1
ATOM 1028 N N . LEU A 1 127 ? -1.606 5.399 6.703 1.00 96.12 127 LEU A N 1
ATOM 1029 C CA . LEU A 1 127 ? -0.872 5.573 7.962 1.00 96.12 127 LEU A CA 1
ATOM 1030 C C . LEU A 1 127 ? -1.707 6.262 9.048 1.00 96.12 127 LEU A C 1
ATOM 1032 O O . LEU A 1 127 ? -1.644 5.874 10.219 1.00 96.12 127 LEU A O 1
ATOM 1036 N N . PHE A 1 128 ? -2.509 7.257 8.663 1.00 95.25 128 PHE A N 1
ATOM 1037 C CA . PHE A 1 128 ? -3.411 7.949 9.581 1.00 95.25 128 PHE A CA 1
ATO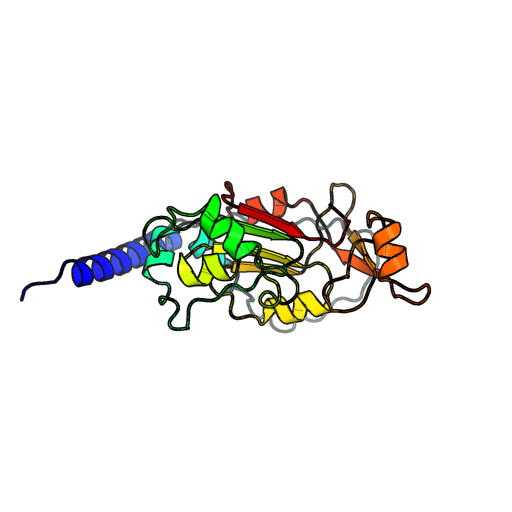M 1038 C C . PHE A 1 128 ? -4.403 6.974 10.228 1.00 95.25 128 PHE A C 1
ATOM 1040 O O . PHE A 1 128 ? -4.518 6.932 11.455 1.00 95.25 128 PHE A O 1
ATOM 1047 N N . PHE A 1 129 ? -5.050 6.128 9.423 1.00 95.19 129 PHE A N 1
ATOM 1048 C CA . PHE A 1 129 ? -6.033 5.149 9.889 1.00 95.19 129 PHE A CA 1
ATOM 1049 C C . PHE A 1 129 ? -5.408 4.086 10.801 1.00 95.19 129 PHE A C 1
ATOM 1051 O O . PHE A 1 129 ? -5.985 3.731 11.831 1.00 95.19 129 PHE A O 1
ATOM 1058 N N . GLU A 1 130 ? -4.195 3.619 10.488 1.00 93.31 130 GLU A N 1
ATOM 1059 C CA . GLU A 1 130 ? -3.474 2.673 11.347 1.00 93.31 130 GLU A CA 1
ATOM 1060 C C . GLU A 1 130 ? -3.179 3.252 12.738 1.00 93.31 130 GLU A C 1
ATOM 1062 O O . GLU A 1 130 ? -3.343 2.578 13.767 1.00 93.31 130 GLU A O 1
ATOM 1067 N N . ARG A 1 131 ? -2.712 4.504 12.772 1.00 90.69 131 ARG A N 1
ATOM 1068 C CA . ARG A 1 131 ? -2.299 5.178 14.006 1.00 90.69 131 ARG A CA 1
ATOM 1069 C C . ARG A 1 131 ? -3.492 5.587 14.855 1.00 90.69 131 ARG A C 1
ATOM 1071 O O . ARG A 1 131 ? -3.480 5.342 16.060 1.00 90.69 131 ARG A O 1
ATOM 1078 N N . MET A 1 132 ? -4.501 6.189 14.235 1.00 90.25 132 MET A N 1
ATOM 1079 C CA . MET A 1 132 ? -5.598 6.835 14.951 1.00 90.25 132 MET A CA 1
ATOM 1080 C C . MET A 1 132 ? -6.772 5.912 15.237 1.00 90.25 132 MET A C 1
ATOM 1082 O O . MET A 1 132 ? -7.476 6.133 16.217 1.00 90.25 132 MET A O 1
ATOM 1086 N N . PHE A 1 133 ? -6.983 4.888 14.412 1.00 89.88 133 PHE A N 1
ATOM 1087 C CA . PHE A 1 133 ? -8.209 4.091 14.448 1.00 89.88 133 PHE A CA 1
ATOM 1088 C C . PHE A 1 133 ? -7.982 2.590 14.557 1.00 89.88 133 PHE A C 1
ATOM 1090 O O . PHE A 1 133 ? -8.920 1.808 14.436 1.00 89.88 133 PHE A O 1
ATOM 1097 N N . ASP A 1 134 ? -6.734 2.181 14.769 1.00 88.38 134 ASP A N 1
ATOM 1098 C CA . ASP A 1 134 ? -6.355 0.775 14.888 1.00 88.38 134 ASP A CA 1
ATOM 1099 C C . ASP A 1 134 ? -6.669 -0.063 13.651 1.00 88.38 134 ASP A C 1
ATOM 1101 O O . ASP A 1 134 ? -6.748 -1.290 13.728 1.00 88.38 134 ASP A O 1
ATOM 1105 N N . TRP A 1 135 ? -6.772 0.597 12.493 1.00 92.62 135 TRP A N 1
ATOM 1106 C CA . TRP A 1 135 ? -6.865 -0.108 11.227 1.00 92.62 135 TRP A CA 1
ATOM 1107 C C . TRP A 1 135 ? -5.589 -0.914 10.991 1.00 92.62 135 TRP A C 1
ATOM 1109 O O . TRP A 1 135 ? -4.492 -0.572 11.442 1.00 92.62 135 TRP A O 1
ATOM 1119 N N . ARG A 1 136 ? -5.751 -2.012 10.271 1.00 91.00 136 ARG A N 1
ATOM 1120 C CA . ARG A 1 136 ? -4.686 -2.948 9.905 1.00 91.00 136 ARG A CA 1
ATOM 1121 C C . ARG A 1 136 ? -4.743 -3.185 8.410 1.00 91.00 136 ARG A C 1
ATOM 1123 O O . ARG A 1 136 ? -5.783 -2.964 7.799 1.00 91.00 136 ARG A O 1
ATOM 1130 N N . GLY A 1 137 ? -3.671 -3.680 7.813 1.00 93.69 137 GLY A N 1
ATOM 1131 C CA . GLY A 1 137 ? -3.718 -3.845 6.371 1.00 93.69 137 GLY A CA 1
ATOM 1132 C C . GLY A 1 137 ? -2.454 -4.323 5.703 1.00 93.69 137 GLY A C 1
ATOM 1133 O O . GLY A 1 137 ? -1.469 -4.686 6.339 1.00 93.69 137 GLY A O 1
ATOM 1134 N N . VAL A 1 138 ? -2.493 -4.334 4.382 1.00 96.25 138 VAL A N 1
ATOM 1135 C CA . VAL A 1 138 ? -1.392 -4.822 3.555 1.00 96.25 138 VAL A CA 1
ATOM 1136 C C . VAL A 1 138 ? -0.771 -3.655 2.819 1.00 96.25 138 VAL A C 1
ATOM 1138 O O . VAL A 1 138 ? -1.474 -2.914 2.144 1.00 96.25 138 VAL A O 1
ATOM 1141 N N . LEU A 1 139 ? 0.541 -3.513 2.947 1.00 98.12 139 LEU A N 1
ATOM 1142 C CA . LEU A 1 139 ? 1.344 -2.550 2.207 1.00 98.12 139 LEU A CA 1
ATOM 1143 C C . LEU A 1 139 ? 2.106 -3.307 1.124 1.00 98.12 139 LEU A C 1
ATOM 1145 O O . L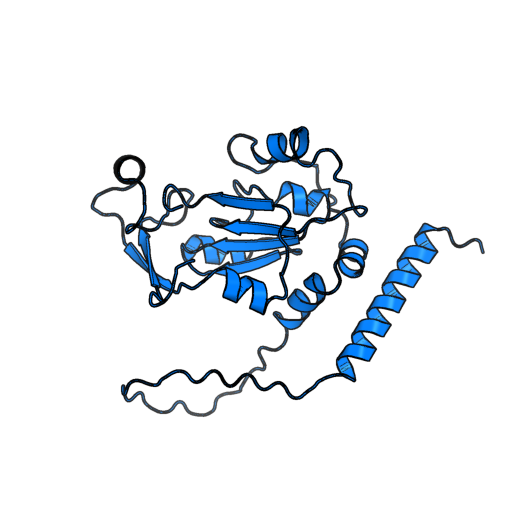EU A 1 139 ? 2.843 -4.245 1.442 1.00 98.12 139 LEU A O 1
ATOM 1149 N N . ILE A 1 140 ? 1.920 -2.930 -0.135 1.00 97.88 140 ILE A N 1
ATOM 1150 C CA . ILE A 1 140 ? 2.514 -3.602 -1.289 1.00 97.88 140 ILE A CA 1
ATOM 1151 C C . ILE A 1 140 ? 3.359 -2.587 -2.054 1.00 97.88 140 ILE A C 1
ATOM 1153 O O . ILE A 1 140 ? 2.860 -1.536 -2.446 1.00 97.88 140 ILE A O 1
ATOM 1157 N N . GLU A 1 141 ? 4.634 -2.904 -2.258 1.00 97.88 141 GLU A N 1
ATOM 1158 C CA . GLU A 1 141 ? 5.579 -2.055 -2.985 1.00 97.88 141 GLU A CA 1
ATOM 1159 C C . GLU A 1 141 ? 6.451 -2.916 -3.899 1.00 97.88 141 GLU A C 1
ATOM 1161 O O . GLU A 1 141 ? 7.094 -3.867 -3.443 1.00 97.88 141 GLU A O 1
ATOM 1166 N N . ALA A 1 142 ? 6.474 -2.583 -5.187 1.00 97.00 142 ALA A N 1
ATOM 1167 C CA . ALA A 1 142 ? 7.204 -3.345 -6.192 1.00 97.00 142 ALA A CA 1
ATOM 1168 C C . ALA A 1 142 ? 8.636 -2.832 -6.395 1.00 97.00 142 ALA A C 1
ATOM 1170 O O . ALA A 1 142 ? 9.537 -3.625 -6.669 1.00 97.00 142 ALA A O 1
ATOM 1171 N N . GLN A 1 143 ? 8.875 -1.526 -6.263 1.00 96.56 143 GLN A N 1
ATOM 1172 C CA . GLN A 1 143 ? 10.187 -0.921 -6.446 1.00 96.56 143 GLN A CA 1
ATOM 1173 C C . GLN A 1 143 ? 11.132 -1.426 -5.333 1.00 96.56 143 GLN A C 1
ATOM 1175 O O . GLN A 1 143 ? 10.888 -1.176 -4.149 1.00 96.56 143 GLN A O 1
ATOM 1180 N N . PRO A 1 144 ? 12.223 -2.150 -5.661 1.00 95.94 144 PRO A N 1
ATOM 1181 C CA . PRO A 1 144 ? 12.984 -2.897 -4.654 1.00 95.94 144 PRO A CA 1
ATOM 1182 C C . PRO A 1 144 ? 13.635 -2.057 -3.548 1.00 95.94 144 PRO A C 1
ATOM 1184 O O . PRO A 1 144 ? 13.771 -2.526 -2.418 1.00 95.94 144 PRO A O 1
ATOM 1187 N N . GLU A 1 145 ? 14.069 -0.835 -3.848 1.00 96.25 145 GLU A N 1
ATOM 1188 C CA . GLU A 1 145 ? 14.699 0.054 -2.868 1.00 96.25 145 GLU A CA 1
ATOM 1189 C C . GLU A 1 145 ? 13.661 0.721 -1.954 1.00 96.25 145 GLU A C 1
ATOM 1191 O O . GLU A 1 145 ? 13.875 0.776 -0.742 1.00 96.25 145 GLU A O 1
ATOM 1196 N N . ASN A 1 146 ? 12.503 1.128 -2.485 1.00 97.38 146 ASN A N 1
ATOM 1197 C CA . ASN A 1 146 ? 11.357 1.560 -1.678 1.00 97.38 146 ASN A CA 1
ATOM 1198 C C . ASN A 1 146 ? 10.900 0.419 -0.757 1.00 97.38 146 ASN A C 1
ATOM 1200 O O . ASN A 1 146 ? 10.841 0.579 0.462 1.00 97.38 146 ASN A O 1
ATOM 1204 N N . ALA A 1 147 ? 10.737 -0.784 -1.311 1.00 97.19 147 ALA A N 1
ATOM 1205 C CA . ALA A 1 147 ? 10.332 -1.971 -0.569 1.00 97.19 147 ALA A CA 1
ATOM 1206 C C . ALA A 1 147 ? 11.299 -2.318 0.584 1.00 97.19 147 ALA A C 1
ATOM 1208 O O . ALA A 1 147 ? 10.873 -2.704 1.675 1.00 97.19 147 ALA A O 1
ATOM 1209 N N . LYS A 1 148 ? 12.615 -2.130 0.402 1.00 97.38 148 LYS A N 1
ATOM 1210 C CA . LYS A 1 148 ? 13.601 -2.287 1.491 1.00 97.38 148 LYS A CA 1
ATOM 1211 C C . LYS A 1 148 ? 13.378 -1.301 2.638 1.00 97.38 148 LYS A C 1
ATOM 1213 O O . LYS A 1 148 ? 13.646 -1.655 3.789 1.00 97.38 148 LYS A O 1
ATOM 1218 N N . GLN A 1 149 ? 12.934 -0.080 2.347 1.00 97.81 149 GLN A N 1
ATOM 1219 C CA . GLN A 1 149 ? 12.585 0.914 3.365 1.00 97.81 149 GLN A CA 1
ATOM 1220 C C . GLN A 1 149 ? 11.250 0.568 4.027 1.00 97.81 149 GLN A C 1
ATOM 1222 O O . GLN A 1 149 ? 11.190 0.505 5.257 1.00 97.81 149 GLN A O 1
ATOM 1227 N N . LEU A 1 150 ? 10.242 0.196 3.232 1.00 96.69 150 LEU A N 1
ATOM 1228 C CA . LEU A 1 150 ? 8.947 -0.290 3.708 1.00 96.69 150 LEU A CA 1
ATOM 1229 C C . LEU A 1 150 ? 9.111 -1.376 4.769 1.00 96.69 150 LEU A C 1
ATOM 1231 O O . LEU A 1 150 ? 8.545 -1.277 5.861 1.00 96.69 150 LEU A O 1
ATOM 1235 N N . LEU A 1 151 ? 9.939 -2.391 4.507 1.00 93.81 151 LEU A N 1
ATOM 1236 C CA . LEU A 1 151 ? 10.187 -3.486 5.451 1.00 93.81 151 LEU A CA 1
ATOM 1237 C C . LEU A 1 151 ? 10.680 -2.999 6.825 1.00 93.81 151 LEU A C 1
ATOM 1239 O O . LEU A 1 151 ? 10.318 -3.596 7.840 1.00 93.81 151 LEU A O 1
ATOM 1243 N N . LYS A 1 152 ? 11.401 -1.874 6.881 1.00 94.88 152 LYS A N 1
ATOM 1244 C CA . LYS A 1 152 ? 11.938 -1.265 8.110 1.00 94.88 152 LYS A CA 1
ATOM 1245 C C . LYS A 1 152 ? 10.977 -0.286 8.797 1.00 94.88 152 LYS A C 1
ATOM 1247 O O . LYS A 1 152 ? 11.200 0.044 9.957 1.00 94.88 152 LYS A O 1
ATOM 1252 N N . ALA A 1 153 ? 9.917 0.160 8.122 1.00 92.12 153 ALA A N 1
ATOM 1253 C CA . ALA A 1 153 ? 8.982 1.152 8.656 1.00 92.12 153 ALA A CA 1
ATOM 1254 C C . ALA A 1 153 ? 8.268 0.700 9.945 1.00 92.12 153 ALA A C 1
ATOM 1256 O O . ALA A 1 153 ? 7.884 -0.467 10.076 1.00 92.12 153 ALA A O 1
ATOM 1257 N N . ASP A 1 154 ? 7.993 1.624 10.871 1.00 89.94 154 ASP A N 1
ATOM 1258 C CA . ASP A 1 154 ? 7.145 1.356 12.047 1.00 89.94 154 ASP A CA 1
ATOM 1259 C C . ASP A 1 154 ? 5.657 1.347 11.653 1.00 89.94 154 ASP A C 1
ATOM 1261 O O . ASP A 1 154 ? 4.900 2.281 11.918 1.00 89.94 154 ASP A O 1
ATOM 1265 N N . ARG A 1 155 ? 5.266 0.272 10.964 1.00 90.31 155 ARG A N 1
ATOM 1266 C CA . ARG A 1 155 ? 3.901 -0.054 10.520 1.00 90.31 155 ARG A CA 1
ATOM 1267 C C . ARG A 1 155 ? 3.485 -1.380 11.145 1.00 90.31 155 ARG A C 1
ATOM 1269 O O . ARG A 1 155 ? 3.406 -2.422 10.499 1.00 90.31 155 ARG A O 1
ATOM 1276 N N . ARG A 1 156 ? 3.391 -1.389 12.476 1.00 85.12 156 ARG A N 1
ATOM 1277 C CA . ARG A 1 156 ? 3.261 -2.627 13.258 1.00 85.12 156 ARG A CA 1
ATOM 1278 C C . ARG A 1 156 ? 1.921 -3.326 13.074 1.00 85.12 156 ARG A C 1
ATOM 1280 O O . ARG A 1 156 ? 1.841 -4.486 13.470 1.00 85.12 156 ARG A O 1
ATOM 1287 N N . LYS A 1 157 ? 0.894 -2.690 12.509 1.00 88.12 157 LYS A N 1
ATOM 1288 C CA . LYS A 1 157 ? -0.401 -3.332 12.230 1.00 88.12 157 LYS A CA 1
ATOM 1289 C C . LYS A 1 157 ? -0.521 -3.789 10.772 1.00 88.12 157 LYS A C 1
ATOM 1291 O O . LYS A 1 157 ? -1.622 -4.132 10.352 1.00 88.12 157 LYS A 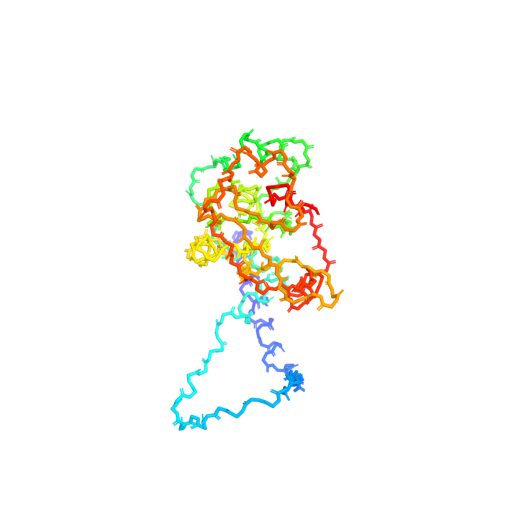O 1
ATOM 1296 N N . THR A 1 158 ? 0.580 -3.836 10.011 1.00 91.12 158 THR A N 1
ATOM 1297 C CA . THR A 1 158 ? 0.544 -4.223 8.594 1.00 91.12 158 THR A CA 1
ATOM 1298 C C . THR A 1 158 ? 1.362 -5.458 8.246 1.00 91.12 158 THR A C 1
ATOM 1300 O O . THR A 1 158 ? 2.339 -5.812 8.909 1.00 91.12 158 THR A O 1
ATOM 1303 N N . VAL A 1 159 ? 0.937 -6.132 7.175 1.00 92.69 159 VAL A N 1
ATOM 1304 C CA . VAL A 1 159 ? 1.786 -7.046 6.398 1.00 92.69 159 VAL A CA 1
ATOM 1305 C C . VAL A 1 159 ? 2.408 -6.242 5.274 1.00 92.69 159 VAL A C 1
ATOM 1307 O O . VAL A 1 159 ? 1.739 -5.426 4.652 1.00 92.69 159 VAL A O 1
ATOM 1310 N N . LYS A 1 160 ? 3.688 -6.480 5.008 1.00 94.00 160 LYS A N 1
ATOM 1311 C CA . LYS A 1 160 ? 4.450 -5.756 3.995 1.00 94.00 160 LYS A CA 1
ATOM 1312 C C . LYS A 1 160 ? 4.901 -6.736 2.929 1.00 94.00 160 LYS A C 1
ATOM 1314 O O . LYS A 1 160 ? 5.567 -7.718 3.259 1.00 94.00 160 LYS A O 1
ATOM 1319 N N . LEU A 1 161 ? 4.528 -6.479 1.684 1.00 95.06 161 LEU A N 1
ATOM 1320 C CA . LEU A 1 161 ? 4.796 -7.352 0.551 1.00 95.06 161 LEU A CA 1
ATOM 1321 C C . LEU A 1 161 ? 5.698 -6.616 -0.455 1.00 95.06 161 LEU A C 1
ATOM 1323 O O . LEU A 1 161 ? 5.220 -5.722 -1.150 1.00 95.06 161 LEU A O 1
ATOM 1327 N N . PRO A 1 162 ? 6.994 -6.971 -0.538 1.00 96.06 162 PRO A N 1
ATOM 1328 C CA . PRO A 1 162 ? 7.928 -6.401 -1.506 1.00 96.06 162 PRO A CA 1
ATOM 1329 C C . PRO A 1 162 ? 7.755 -7.086 -2.876 1.00 96.06 162 PRO A C 1
ATOM 1331 O O . PRO A 1 162 ? 8.620 -7.852 -3.307 1.00 96.06 162 PRO A O 1
ATOM 1334 N N . ILE A 1 163 ? 6.585 -6.930 -3.499 1.00 95.88 163 ILE A N 1
ATOM 1335 C CA . ILE A 1 163 ? 6.178 -7.690 -4.687 1.00 95.88 163 ILE A CA 1
ATOM 1336 C C . ILE A 1 163 ? 5.291 -6.858 -5.616 1.00 95.88 163 ILE A C 1
ATOM 1338 O O . ILE A 1 163 ? 4.557 -5.984 -5.165 1.00 95.88 163 ILE A O 1
ATOM 1342 N N . GLY A 1 164 ? 5.330 -7.157 -6.915 1.00 96.38 164 GLY A N 1
ATOM 1343 C CA . GLY A 1 164 ? 4.404 -6.594 -7.894 1.00 96.38 164 GLY A CA 1
ATOM 1344 C C . GLY A 1 164 ? 3.063 -7.327 -7.946 1.00 96.38 164 GLY A C 1
ATOM 1345 O O . GLY A 1 164 ? 2.945 -8.494 -7.558 1.00 96.38 164 GLY A O 1
ATOM 1346 N N . ILE A 1 165 ? 2.053 -6.667 -8.510 1.00 96.44 165 ILE A N 1
ATOM 1347 C CA . ILE A 1 165 ? 0.752 -7.273 -8.806 1.00 96.44 165 ILE A CA 1
ATOM 1348 C C . ILE A 1 165 ? 0.621 -7.498 -10.310 1.00 96.44 165 ILE A C 1
ATOM 1350 O O . ILE A 1 165 ? 0.960 -6.629 -11.108 1.00 96.44 165 ILE A O 1
ATOM 1354 N N . CYS A 1 166 ? 0.167 -8.687 -10.705 1.00 95.56 166 CYS A N 1
ATOM 1355 C CA . CYS A 1 166 ? -0.112 -9.013 -12.100 1.00 95.56 166 CYS A CA 1
ATOM 1356 C C . CYS A 1 166 ? -1.038 -10.227 -12.239 1.00 95.56 166 CYS A C 1
ATOM 1358 O O . CYS A 1 166 ? -1.135 -11.065 -11.341 1.00 95.56 166 CYS A O 1
ATOM 1360 N N . SER A 1 167 ? -1.692 -10.346 -13.394 1.00 94.62 167 SER A N 1
ATOM 1361 C CA . SER A 1 167 ? -2.532 -11.501 -13.727 1.00 94.62 167 SER A CA 1
ATOM 1362 C C . SER A 1 167 ? -1.716 -12.656 -14.325 1.00 94.62 167 SER A C 1
ATOM 1364 O O . SER A 1 167 ? -0.779 -12.405 -15.090 1.00 94.62 167 SER A O 1
ATOM 1366 N N . PRO A 1 168 ? -2.077 -13.929 -14.063 1.00 93.44 168 PRO A N 1
ATOM 1367 C CA . PRO A 1 168 ? -1.427 -15.072 -14.697 1.00 93.44 168 PRO A CA 1
ATOM 1368 C C . PRO A 1 168 ? -1.612 -15.024 -16.226 1.00 93.44 168 PRO A C 1
ATOM 1370 O O . PRO A 1 168 ? -2.608 -14.474 -16.698 1.00 93.44 168 PRO A O 1
ATOM 1373 N N . PRO A 1 169 ? -0.690 -15.601 -17.019 1.00 95.62 169 PRO A N 1
ATOM 1374 C CA . PRO A 1 169 ? 0.476 -16.389 -16.607 1.00 95.62 169 PRO A CA 1
ATOM 1375 C C . PRO A 1 169 ? 1.717 -15.540 -16.274 1.00 95.62 169 PRO A C 1
ATOM 1377 O O . PRO A 1 169 ? 2.805 -16.089 -16.114 1.00 95.62 169 PRO A O 1
ATOM 1380 N N . ARG A 1 170 ? 1.587 -14.209 -16.199 1.00 95.56 170 ARG A N 1
ATOM 1381 C CA . ARG A 1 170 ? 2.706 -13.314 -15.892 1.00 95.56 170 ARG A CA 1
ATOM 1382 C C . ARG A 1 170 ? 3.218 -13.575 -14.471 1.00 95.56 170 ARG A C 1
ATOM 1384 O O . ARG A 1 170 ? 2.431 -13.740 -13.545 1.00 95.56 170 ARG A O 1
ATOM 1391 N N . THR A 1 171 ? 4.541 -13.597 -14.317 1.00 96.38 171 THR A N 1
ATOM 1392 C CA . THR A 1 171 ? 5.231 -13.816 -13.030 1.00 96.38 171 THR A CA 1
ATOM 1393 C C . THR A 1 171 ? 6.209 -12.701 -12.672 1.00 96.38 171 THR A C 1
ATOM 1395 O O . THR A 1 171 ? 6.783 -12.716 -11.584 1.00 96.38 171 THR A O 1
ATOM 1398 N N . TYR A 1 172 ? 6.398 -11.720 -13.560 1.00 96.88 172 TYR A N 1
ATOM 1399 C CA . TYR A 1 172 ? 7.162 -10.508 -13.285 1.00 96.88 172 TYR A CA 1
ATOM 1400 C C . TYR A 1 172 ? 6.575 -9.276 -13.994 1.00 96.88 172 TYR A C 1
ATOM 1402 O O . TYR A 1 172 ? 5.959 -9.383 -15.059 1.00 96.88 172 TYR A O 1
ATOM 1410 N N . ILE A 1 173 ? 6.795 -8.103 -13.406 1.00 95.94 173 ILE A N 1
ATOM 1411 C CA . ILE A 1 173 ? 6.576 -6.786 -14.017 1.00 95.94 173 ILE A CA 1
ATOM 1412 C C . ILE A 1 173 ? 7.912 -6.077 -14.225 1.00 95.94 173 ILE A C 1
ATOM 1414 O O . ILE A 1 173 ? 8.928 -6.448 -13.630 1.00 95.94 173 ILE A O 1
ATOM 1418 N N . ARG A 1 174 ? 7.910 -5.065 -15.090 1.00 95.44 174 ARG A N 1
ATOM 1419 C CA . ARG A 1 174 ? 9.093 -4.282 -15.439 1.00 95.44 174 ARG A CA 1
ATOM 1420 C C . ARG A 1 174 ? 8.976 -2.898 -14.811 1.00 95.44 174 ARG A C 1
ATOM 1422 O O . ARG A 1 174 ? 8.345 -2.012 -15.372 1.00 95.44 174 ARG A O 1
ATOM 1429 N N . MET A 1 175 ? 9.582 -2.719 -13.645 1.00 94.69 175 MET A N 1
ATOM 1430 C CA . MET A 1 175 ? 9.562 -1.441 -12.934 1.00 94.69 175 MET A CA 1
ATOM 1431 C C . MET A 1 175 ? 10.551 -0.467 -13.567 1.00 94.69 175 MET A C 1
ATOM 1433 O O . MET A 1 175 ? 11.724 -0.804 -13.714 1.00 94.69 175 MET A O 1
ATOM 1437 N N . LEU A 1 176 ? 10.087 0.724 -13.928 1.00 93.56 176 LEU A N 1
ATOM 1438 C CA . LEU A 1 176 ? 10.887 1.853 -14.388 1.00 93.56 176 LEU A CA 1
ATOM 1439 C C . LEU A 1 176 ? 11.088 2.844 -13.241 1.00 93.56 176 LEU A C 1
ATOM 1441 O O . LEU A 1 176 ? 10.164 3.104 -12.475 1.00 93.56 176 LEU A O 1
ATOM 1445 N N . GLY A 1 177 ? 12.290 3.412 -13.159 1.00 88.62 177 GLY A N 1
ATOM 1446 C CA . GLY A 1 177 ? 12.615 4.457 -12.192 1.00 88.62 177 GLY A CA 1
ATOM 1447 C C . GLY A 1 177 ? 13.365 3.960 -10.951 1.00 88.62 177 GLY A C 1
ATOM 1448 O O . GLY A 1 177 ? 13.408 2.771 -10.617 1.00 88.62 177 GLY A O 1
ATOM 1449 N N . GLY A 1 178 ? 14.030 4.908 -10.288 1.00 88.19 178 GLY A N 1
ATOM 1450 C CA . GLY A 1 178 ? 14.734 4.695 -9.022 1.00 88.19 178 GLY A CA 1
ATOM 1451 C C . GLY A 1 178 ? 13.796 4.694 -7.805 1.00 88.19 178 GLY A C 1
ATOM 1452 O O . GLY A 1 178 ? 12.582 4.743 -7.973 1.00 88.19 178 GLY A O 1
ATOM 1453 N N . PRO A 1 179 ? 14.337 4.627 -6.573 1.00 87.62 179 PRO A N 1
ATOM 1454 C CA . PRO A 1 179 ? 13.534 4.874 -5.377 1.00 87.62 179 PRO A CA 1
ATOM 1455 C C . PRO A 1 179 ? 12.928 6.281 -5.414 1.00 87.62 179 PRO A C 1
ATOM 1457 O O . PRO A 1 179 ? 13.542 7.213 -5.938 1.00 87.62 179 PRO A O 1
ATOM 1460 N N . GLY A 1 180 ? 11.758 6.440 -4.809 1.00 90.19 180 GLY A N 1
ATOM 1461 C CA . GLY A 1 180 ? 10.958 7.660 -4.881 1.00 90.19 180 GLY A CA 1
ATOM 1462 C C . GLY A 1 180 ? 9.529 7.381 -5.332 1.00 90.19 180 GLY A C 1
ATOM 1463 O O . GLY A 1 180 ? 9.160 6.225 -5.523 1.00 90.19 180 GLY A O 1
ATOM 1464 N N . TYR A 1 181 ? 8.752 8.456 -5.455 1.00 90.75 181 TYR A N 1
ATOM 1465 C CA . TYR A 1 181 ? 7.309 8.403 -5.696 1.00 90.75 181 TYR A CA 1
ATOM 1466 C C . TYR A 1 181 ? 6.976 7.847 -7.078 1.00 90.75 181 TYR A C 1
ATOM 1468 O O . TYR A 1 181 ? 6.264 6.870 -7.173 1.00 90.75 181 TYR A O 1
ATOM 1476 N N . VAL A 1 182 ? 7.640 8.347 -8.119 1.00 91.62 182 VAL A N 1
ATOM 1477 C CA . VAL A 1 182 ? 7.226 8.170 -9.521 1.00 91.62 182 VAL A CA 1
ATOM 1478 C C . VAL A 1 182 ? 7.573 6.818 -10.165 1.00 91.62 182 VAL A C 1
ATOM 1480 O O . VAL A 1 182 ? 7.508 6.691 -11.380 1.00 91.62 182 VAL A O 1
ATOM 1483 N N . ALA A 1 183 ? 8.021 5.814 -9.409 1.00 92.06 183 ALA A N 1
ATOM 1484 C CA . ALA A 1 183 ? 8.383 4.526 -10.005 1.00 92.06 183 ALA A CA 1
ATOM 1485 C C . ALA A 1 183 ? 7.134 3.708 -10.360 1.00 92.06 183 ALA A C 1
ATOM 1487 O O . ALA A 1 183 ? 6.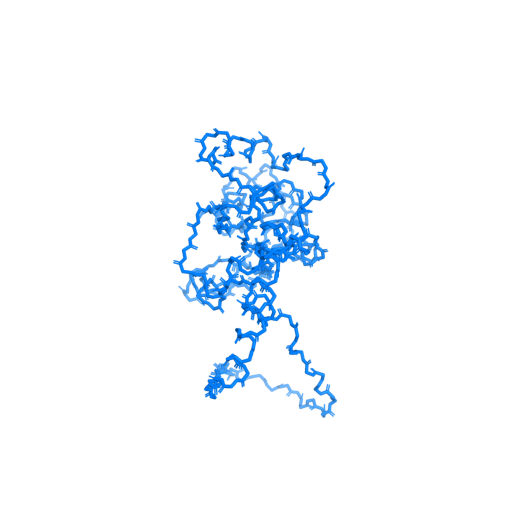259 3.518 -9.525 1.00 92.06 183 ALA A O 1
ATOM 1488 N N . GLY A 1 184 ? 7.090 3.126 -11.560 1.00 92.31 184 GLY A N 1
ATOM 1489 C CA . GLY A 1 184 ? 5.911 2.380 -12.015 1.00 92.31 184 GLY A CA 1
ATOM 1490 C C . GLY A 1 184 ? 6.224 1.311 -13.054 1.00 92.31 184 GLY A C 1
ATOM 1491 O O . GLY A 1 184 ? 7.368 1.134 -13.478 1.00 92.31 184 GLY A O 1
ATOM 1492 N N . ASN A 1 185 ? 5.211 0.552 -13.465 1.00 94.19 185 ASN A N 1
ATOM 1493 C CA . ASN A 1 185 ? 5.384 -0.529 -14.430 1.00 94.19 185 ASN A CA 1
ATOM 1494 C C . ASN A 1 185 ? 5.430 0.030 -15.859 1.00 94.19 185 ASN A C 1
ATOM 1496 O O . ASN A 1 185 ? 4.416 0.462 -16.390 1.00 94.19 185 ASN A O 1
ATOM 1500 N N . ILE A 1 186 ? 6.577 -0.059 -16.533 1.00 92.94 186 ILE A N 1
ATOM 1501 C CA . ILE A 1 186 ? 6.766 0.490 -17.889 1.00 92.94 186 ILE A CA 1
ATOM 1502 C C . ILE A 1 186 ? 5.800 -0.085 -18.936 1.00 92.94 186 ILE A C 1
ATOM 1504 O O . ILE A 1 186 ? 5.595 0.532 -19.978 1.00 92.94 186 ILE A O 1
ATOM 1508 N N . ASP A 1 187 ? 5.262 -1.286 -18.700 1.00 91.31 187 ASP A N 1
ATOM 1509 C CA . ASP A 1 187 ? 4.333 -1.939 -19.627 1.00 91.31 187 ASP A CA 1
ATOM 1510 C C . ASP A 1 187 ? 2.951 -1.275 -19.639 1.00 91.31 187 ASP A C 1
ATOM 1512 O O . ASP A 1 187 ? 2.222 -1.421 -20.618 1.00 91.31 187 ASP A O 1
ATOM 1516 N N . THR A 1 188 ? 2.583 -0.606 -18.547 1.00 91.38 188 THR A N 1
ATOM 1517 C CA . THR A 1 188 ? 1.227 -0.093 -18.301 1.00 91.38 188 THR A CA 1
ATOM 1518 C C . THR A 1 188 ? 1.201 1.382 -17.931 1.00 91.38 188 THR A C 1
ATOM 1520 O O . THR A 1 188 ? 0.145 1.985 -18.033 1.00 91.38 188 THR A O 1
ATOM 1523 N N . MET A 1 189 ? 2.344 1.949 -17.535 1.00 91.56 189 MET A N 1
ATOM 1524 C CA . MET A 1 189 ? 2.486 3.350 -17.160 1.00 91.56 189 MET A CA 1
ATOM 1525 C C . MET A 1 189 ? 1.972 4.272 -18.263 1.00 91.56 189 MET A C 1
ATOM 1527 O O . MET A 1 189 ? 2.386 4.158 -19.424 1.00 91.56 189 MET A O 1
ATOM 1531 N N . ASP A 1 190 ? 1.130 5.218 -17.860 1.00 91.19 190 ASP A N 1
ATOM 1532 C CA . ASP A 1 190 ? 0.624 6.278 -18.716 1.00 91.19 190 ASP A CA 1
ATOM 1533 C C . ASP A 1 190 ? 1.771 6.980 -19.487 1.00 91.19 190 ASP A C 1
ATOM 1535 O O . ASP A 1 190 ? 2.777 7.381 -18.884 1.00 91.19 190 ASP A O 1
ATOM 1539 N N . PRO A 1 191 ? 1.671 7.124 -20.823 1.00 90.50 191 PRO A N 1
ATOM 1540 C CA . PRO A 1 191 ? 2.737 7.712 -21.632 1.00 90.50 191 PRO A CA 1
ATOM 1541 C C . PRO A 1 191 ? 3.092 9.156 -21.257 1.00 90.50 191 PRO A C 1
ATOM 1543 O O . PRO A 1 191 ? 4.268 9.529 -21.342 1.00 90.50 191 PRO A O 1
ATOM 1546 N N . ASP A 1 192 ? 2.114 9.959 -20.833 1.00 90.69 192 ASP A N 1
ATOM 1547 C CA . ASP A 1 192 ? 2.335 11.352 -20.454 1.00 90.69 192 ASP A CA 1
ATOM 1548 C C . ASP A 1 192 ? 3.096 11.408 -19.130 1.00 90.69 192 ASP A C 1
ATOM 1550 O O . ASP A 1 192 ? 4.111 12.107 -19.039 1.00 90.69 192 ASP A O 1
ATOM 1554 N N . LEU A 1 193 ? 2.694 10.603 -18.139 1.00 88.00 193 LEU A N 1
ATOM 1555 C CA . LEU A 1 193 ? 3.440 10.460 -16.882 1.00 88.00 193 LEU A CA 1
ATOM 1556 C C . LEU A 1 193 ? 4.854 9.935 -17.124 1.00 88.00 193 LEU A C 1
ATOM 1558 O O . LEU A 1 193 ? 5.819 10.489 -16.589 1.00 88.00 193 LEU A O 1
ATOM 1562 N N . ARG A 1 194 ? 5.003 8.943 -18.007 1.00 89.94 194 ARG A N 1
ATOM 1563 C CA . ARG A 1 194 ? 6.310 8.410 -18.384 1.00 89.94 194 ARG A CA 1
ATOM 1564 C C . ARG A 1 194 ? 7.212 9.489 -18.970 1.00 89.94 194 ARG A C 1
ATOM 1566 O O . ARG A 1 194 ? 8.359 9.607 -18.556 1.00 89.94 194 ARG A O 1
ATOM 1573 N N . SER A 1 195 ? 6.713 10.271 -19.924 1.00 90.62 195 SER A N 1
ATOM 1574 C CA . SER A 1 195 ? 7.500 11.328 -20.571 1.00 90.62 195 SER A CA 1
ATOM 1575 C C . SER A 1 195 ? 7.852 12.476 -19.621 1.00 90.62 195 SER A C 1
ATOM 1577 O O . SER A 1 195 ? 8.904 13.101 -19.760 1.00 90.62 195 SER A O 1
ATOM 1579 N N . LYS A 1 196 ? 6.981 12.741 -18.641 1.00 91.69 196 LYS A N 1
ATOM 1580 C CA . LYS A 1 196 ? 7.143 13.808 -17.656 1.00 91.69 196 LYS A CA 1
ATOM 1581 C C . LYS A 1 196 ? 8.173 13.464 -16.585 1.00 91.69 196 LYS A C 1
ATOM 1583 O O . LYS A 1 196 ? 8.930 14.343 -16.174 1.00 91.69 196 LYS A O 1
ATOM 1588 N N . TRP A 1 197 ? 8.179 12.218 -16.118 1.00 88.94 197 TRP A N 1
ATOM 1589 C CA . TRP A 1 197 ? 8.936 11.816 -14.932 1.00 88.94 197 TRP A CA 1
ATOM 1590 C C . TRP A 1 197 ? 10.150 10.935 -15.220 1.00 88.94 197 TRP A C 1
ATOM 1592 O O . TRP A 1 197 ? 11.040 10.861 -14.374 1.00 88.94 197 TRP A O 1
ATOM 1602 N N . HIS A 1 198 ? 10.230 10.324 -16.405 1.00 90.19 198 HIS A N 1
ATOM 1603 C CA . HIS A 1 198 ? 11.305 9.402 -16.756 1.00 90.19 198 HIS A CA 1
ATOM 1604 C C . HIS A 1 198 ? 12.070 9.825 -18.007 1.00 90.19 198 HIS A C 1
ATOM 1606 O O . HIS A 1 198 ? 11.505 10.202 -19.033 1.00 90.19 198 HIS A O 1
ATOM 1612 N N . GLY A 1 199 ? 13.395 9.706 -17.934 1.00 85.56 199 GLY A N 1
ATOM 1613 C CA . GLY A 1 199 ? 14.283 9.907 -19.075 1.00 85.56 199 GLY A CA 1
ATOM 1614 C C . GLY A 1 199 ? 14.595 8.606 -19.817 1.00 85.56 199 GLY A C 1
ATOM 1615 O O . GLY A 1 199 ? 14.427 7.506 -19.299 1.00 85.56 199 GLY A O 1
ATOM 1616 N N . ASN A 1 200 ? 15.173 8.723 -21.016 1.00 78.56 200 ASN A N 1
ATOM 1617 C CA . ASN A 1 200 ? 15.616 7.565 -21.812 1.00 78.56 200 ASN A CA 1
ATOM 1618 C C . ASN A 1 200 ? 16.687 6.697 -21.120 1.00 78.56 200 ASN A C 1
ATOM 1620 O O . ASN A 1 200 ? 16.909 5.560 -21.528 1.00 78.56 200 ASN A O 1
ATOM 1624 N N . ASN A 1 201 ? 17.359 7.232 -20.096 1.00 81.81 201 ASN A N 1
ATOM 1625 C CA . ASN A 1 201 ? 18.414 6.543 -19.352 1.00 81.81 201 ASN A CA 1
ATOM 1626 C C . ASN A 1 201 ? 17.904 5.847 -18.081 1.00 81.81 201 ASN A C 1
ATOM 1628 O O . ASN A 1 201 ? 18.699 5.215 -17.378 1.00 81.81 201 ASN A O 1
ATOM 1632 N N . ASP A 1 202 ? 16.612 5.968 -17.765 1.00 85.50 202 ASP A N 1
ATOM 1633 C CA . ASP A 1 202 ? 16.049 5.342 -16.578 1.00 85.50 202 ASP A CA 1
ATOM 1634 C C . ASP A 1 202 ? 16.100 3.824 -16.699 1.00 85.50 202 ASP A C 1
ATOM 1636 O O . ASP A 1 202 ? 15.759 3.215 -17.717 1.00 85.50 202 ASP A O 1
ATOM 1640 N N . LYS A 1 203 ? 16.568 3.193 -15.624 1.00 87.31 203 LYS A N 1
ATOM 1641 C CA . LYS A 1 203 ? 16.749 1.748 -15.593 1.00 87.31 203 LYS A CA 1
ATOM 1642 C C . LYS A 1 203 ? 15.416 1.061 -15.364 1.00 87.31 203 LYS A C 1
ATOM 1644 O O . LYS A 1 203 ? 14.593 1.509 -14.569 1.00 87.31 203 LYS A O 1
ATOM 1649 N N . THR A 1 204 ? 15.255 -0.069 -16.039 1.00 93.06 204 THR A N 1
ATOM 1650 C CA . THR A 1 204 ? 14.160 -1.002 -15.797 1.00 93.06 204 THR A CA 1
ATOM 1651 C C . THR A 1 204 ? 14.657 -2.176 -14.961 1.00 93.06 204 THR A C 1
ATOM 1653 O O . THR A 1 204 ? 15.742 -2.704 -15.212 1.00 93.06 204 THR A O 1
ATOM 1656 N N . ILE A 1 205 ? 13.862 -2.601 -13.983 1.00 94.88 205 ILE A N 1
ATOM 1657 C CA . ILE A 1 205 ? 14.151 -3.730 -13.100 1.00 94.88 205 ILE A CA 1
ATOM 1658 C C . ILE A 1 205 ? 12.987 -4.718 -13.176 1.00 94.88 205 ILE A C 1
ATOM 1660 O O . ILE A 1 205 ? 11.827 -4.336 -13.035 1.00 94.88 205 ILE A O 1
ATOM 1664 N N . ASN A 1 206 ? 13.292 -6.000 -13.380 1.00 96.88 206 ASN A N 1
ATOM 1665 C CA . ASN A 1 206 ? 12.279 -7.050 -13.313 1.00 96.88 206 ASN A CA 1
ATOM 1666 C C . ASN A 1 206 ? 11.970 -7.372 -11.850 1.00 96.88 206 ASN A C 1
ATOM 1668 O O . ASN A 1 206 ? 12.876 -7.681 -11.075 1.00 96.88 206 ASN A O 1
ATOM 1672 N N . VAL A 1 207 ? 10.691 -7.336 -11.494 1.00 96.56 207 VAL A N 1
ATOM 1673 C CA . VAL A 1 207 ? 10.202 -7.606 -10.139 1.00 96.56 207 VAL A CA 1
ATOM 1674 C C . VAL A 1 207 ? 9.182 -8.728 -10.205 1.00 96.56 207 VAL A C 1
ATOM 1676 O O . VAL A 1 207 ? 8.274 -8.678 -11.032 1.00 96.56 207 VAL A O 1
ATOM 1679 N N . SER A 1 208 ? 9.319 -9.733 -9.338 1.00 97.38 208 SER A N 1
ATOM 1680 C CA . SER A 1 208 ? 8.337 -10.814 -9.226 1.00 97.38 208 SER A CA 1
ATOM 1681 C C . SER A 1 208 ? 6.941 -10.256 -8.971 1.00 97.38 208 SER A C 1
ATOM 1683 O O . SER A 1 208 ? 6.775 -9.299 -8.215 1.00 97.38 208 SER A O 1
ATOM 1685 N N . CYS A 1 209 ? 5.930 -10.863 -9.579 1.00 97.50 209 CYS A N 1
ATOM 1686 C CA . CYS A 1 209 ? 4.550 -10.442 -9.413 1.00 97.50 209 CYS A CA 1
ATOM 1687 C C . CYS A 1 209 ? 3.581 -11.620 -9.388 1.00 97.50 209 CYS A C 1
ATOM 1689 O O . CYS A 1 209 ? 3.928 -12.748 -9.741 1.00 97.50 209 CYS A O 1
ATOM 1691 N N . GLY A 1 210 ? 2.350 -11.337 -8.972 1.00 96.88 210 GLY A N 1
ATOM 1692 C CA . GLY A 1 210 ? 1.263 -12.307 -9.015 1.00 96.88 210 GLY A CA 1
ATOM 1693 C C . GLY A 1 210 ? -0.079 -11.704 -8.607 1.00 96.88 210 GLY A C 1
ATOM 1694 O O . GLY A 1 210 ? -0.154 -10.503 -8.330 1.00 96.88 210 GLY A O 1
ATOM 1695 N N . PRO A 1 211 ? -1.149 -12.515 -8.580 1.00 96.81 211 PRO A N 1
ATOM 1696 C CA . PRO A 1 211 ? -2.497 -12.006 -8.376 1.00 96.81 211 PRO A CA 1
ATOM 1697 C C . PRO A 1 211 ? -2.683 -11.545 -6.936 1.00 96.81 211 PRO A C 1
ATOM 1699 O O . PRO A 1 211 ? -2.462 -12.317 -6.000 1.00 96.81 211 PRO A O 1
ATOM 1702 N N . ILE A 1 212 ? -3.167 -10.316 -6.752 1.00 95.12 212 ILE A N 1
ATOM 1703 C CA . ILE A 1 212 ? -3.392 -9.750 -5.417 1.00 95.12 212 ILE A CA 1
ATOM 1704 C C . ILE A 1 212 ? -4.322 -10.627 -4.568 1.00 95.12 212 ILE A C 1
ATOM 1706 O O . ILE A 1 212 ? -4.039 -10.870 -3.398 1.00 95.12 212 ILE A O 1
ATOM 1710 N N . GLY A 1 213 ? -5.369 -11.199 -5.175 1.00 93.94 213 GLY A N 1
ATOM 1711 C CA . GLY A 1 213 ? -6.299 -12.100 -4.492 1.00 93.94 213 GLY A CA 1
ATOM 1712 C C . GLY A 1 213 ? -5.611 -13.327 -3.886 1.00 93.94 213 GLY A C 1
ATOM 1713 O O . GLY A 1 213 ? -5.967 -13.740 -2.783 1.00 93.94 213 GLY A O 1
ATOM 1714 N N . SER A 1 214 ? -4.578 -13.865 -4.542 1.00 92.19 214 SER A N 1
ATOM 1715 C CA . SER A 1 214 ? -3.803 -14.993 -4.013 1.00 92.19 214 SER A CA 1
ATOM 1716 C C . SER A 1 214 ? -3.024 -14.597 -2.761 1.00 92.19 214 SER A C 1
ATOM 1718 O O . SER A 1 214 ? -3.018 -15.343 -1.783 1.00 92.19 214 SER A O 1
ATOM 1720 N N . TYR A 1 215 ? -2.406 -13.412 -2.757 1.00 90.62 215 TYR A N 1
ATOM 1721 C CA . TYR A 1 215 ? -1.673 -12.907 -1.593 1.00 90.62 215 TYR A CA 1
ATOM 1722 C C . TYR A 1 215 ? -2.596 -12.622 -0.414 1.00 90.62 215 TYR A C 1
ATOM 1724 O O . TYR A 1 215 ? -2.301 -13.048 0.699 1.00 90.62 215 TYR A O 1
ATOM 1732 N N . LEU A 1 216 ? -3.726 -11.959 -0.665 1.00 90.06 216 LEU A N 1
ATOM 1733 C CA . LEU A 1 216 ? -4.719 -11.638 0.360 1.00 90.06 216 LEU A CA 1
ATOM 1734 C C . LEU A 1 216 ? -5.326 -12.904 0.976 1.00 90.06 216 LEU A C 1
ATOM 1736 O O . LEU A 1 216 ? -5.364 -13.035 2.200 1.00 90.06 216 LEU A O 1
ATOM 1740 N N . THR A 1 217 ? -5.697 -13.879 0.141 1.00 89.06 217 THR A N 1
ATOM 1741 C CA . THR A 1 217 ? -6.191 -15.187 0.600 1.00 89.06 217 THR A CA 1
ATOM 1742 C C . THR A 1 217 ? -5.143 -15.893 1.461 1.00 89.06 217 THR A C 1
ATOM 1744 O O . THR A 1 217 ? -5.468 -16.403 2.533 1.00 89.06 217 THR A O 1
ATOM 1747 N N . ALA A 1 218 ? -3.873 -15.881 1.041 1.00 83.44 218 ALA A N 1
ATOM 1748 C CA . ALA A 1 218 ? -2.781 -16.532 1.762 1.00 83.44 218 ALA A CA 1
ATOM 1749 C C . ALA A 1 218 ? -2.485 -15.923 3.143 1.00 83.44 218 ALA A C 1
ATOM 1751 O O . ALA A 1 218 ? -1.850 -16.588 3.958 1.00 83.44 218 ALA A O 1
ATOM 1752 N N . ILE A 1 219 ? -2.935 -14.693 3.419 1.00 83.81 219 ILE A N 1
ATOM 1753 C CA . ILE A 1 219 ? -2.833 -14.036 4.736 1.00 83.81 219 ILE A CA 1
ATOM 1754 C C . ILE A 1 219 ? -4.184 -13.937 5.467 1.00 83.81 219 ILE A C 1
ATOM 1756 O O . ILE A 1 219 ? -4.278 -13.282 6.504 1.00 83.81 219 ILE A O 1
ATOM 1760 N N . GLY A 1 220 ? -5.221 -14.605 4.949 1.00 82.44 220 GLY A N 1
ATOM 1761 C CA . GLY A 1 220 ? -6.540 -14.686 5.574 1.00 82.44 220 GLY A CA 1
ATOM 1762 C C . GLY A 1 220 ? -7.395 -13.423 5.440 1.00 82.44 220 GLY A C 1
ATOM 1763 O O . GLY A 1 220 ? -8.311 -13.233 6.237 1.00 82.44 220 GLY A O 1
ATOM 1764 N N . ILE A 1 221 ? -7.113 -12.554 4.465 1.00 86.25 221 ILE A N 1
ATOM 1765 C CA . ILE A 1 221 ? -7.937 -11.376 4.170 1.00 86.25 221 ILE A CA 1
ATOM 1766 C C . ILE A 1 221 ? -8.994 -11.749 3.134 1.00 86.25 221 ILE A C 1
ATOM 1768 O O . ILE A 1 221 ? -8.677 -12.079 1.994 1.00 86.25 221 ILE A O 1
ATOM 1772 N N . THR A 1 222 ? -10.258 -11.662 3.541 1.00 87.50 222 THR A N 1
ATOM 1773 C CA . THR A 1 222 ? -11.428 -11.943 2.693 1.00 87.50 222 THR A CA 1
ATOM 1774 C C . THR A 1 222 ? -12.301 -10.712 2.447 1.00 87.50 222 THR A C 1
ATOM 1776 O O . THR A 1 222 ? -13.240 -10.784 1.663 1.00 87.50 222 THR A O 1
ATOM 1779 N N . HIS A 1 223 ? -12.020 -9.601 3.134 1.00 91.31 223 HIS A N 1
ATOM 1780 C CA . HIS A 1 223 ? -12.753 -8.337 3.051 1.00 91.31 223 HIS A CA 1
ATOM 1781 C C . HIS A 1 223 ? -11.785 -7.161 3.222 1.00 91.31 223 HIS A C 1
ATOM 1783 O O . HIS A 1 223 ? -10.841 -7.256 4.010 1.00 91.31 223 HIS A O 1
ATOM 1789 N N . ILE A 1 224 ? -12.023 -6.076 2.485 1.00 94.62 224 ILE A N 1
ATOM 1790 C CA . ILE A 1 224 ? -11.241 -4.834 2.519 1.00 94.62 224 ILE A CA 1
ATOM 1791 C C . ILE A 1 224 ? -12.226 -3.671 2.665 1.00 94.62 224 ILE A C 1
ATOM 1793 O O . ILE A 1 224 ? -13.183 -3.580 1.901 1.00 94.62 224 ILE A O 1
ATOM 1797 N N . ASP A 1 225 ? -11.972 -2.779 3.619 1.00 96.00 225 ASP A N 1
ATOM 1798 C CA . ASP A 1 225 ? -12.764 -1.566 3.854 1.00 96.00 225 ASP A CA 1
ATOM 1799 C C . ASP A 1 225 ? -12.238 -0.368 3.052 1.00 96.00 225 ASP A C 1
ATOM 1801 O O . ASP A 1 225 ? -13.006 0.506 2.657 1.00 96.00 225 ASP A O 1
ATOM 1805 N N . PHE A 1 226 ? -10.928 -0.331 2.789 1.00 97.69 226 PHE A N 1
ATOM 1806 C CA . PHE A 1 226 ? -10.290 0.700 1.972 1.00 97.69 226 PHE A CA 1
ATOM 1807 C C . PHE A 1 226 ? -9.170 0.118 1.107 1.00 97.69 226 PHE A C 1
ATOM 1809 O O . PHE A 1 226 ? -8.234 -0.493 1.619 1.00 97.69 226 PHE A O 1
ATOM 1816 N N . PHE A 1 227 ? -9.239 0.334 -0.204 1.00 97.50 227 PHE A N 1
ATOM 1817 C CA . PHE A 1 227 ? -8.151 0.009 -1.119 1.00 97.50 227 PHE A CA 1
ATOM 1818 C C . PHE A 1 227 ? -7.576 1.299 -1.706 1.00 97.50 227 PHE A C 1
ATOM 1820 O O . PHE A 1 227 ? -8.252 1.983 -2.470 1.00 97.50 227 PHE A O 1
ATOM 1827 N N . SER A 1 228 ? -6.344 1.627 -1.318 1.00 97.38 228 SER A N 1
ATOM 1828 C CA . SER A 1 228 ? -5.551 2.700 -1.912 1.00 97.38 228 SER A CA 1
ATOM 1829 C C . SER A 1 228 ? -4.739 2.129 -3.065 1.00 97.38 228 SER A C 1
ATOM 1831 O O . SER A 1 228 ? -3.953 1.197 -2.867 1.00 97.38 228 SER A O 1
ATOM 1833 N N . LEU A 1 229 ? -4.930 2.699 -4.248 1.00 95.25 229 LEU A N 1
ATOM 1834 C CA . LEU A 1 229 ? -4.216 2.351 -5.466 1.00 95.25 229 LEU A CA 1
ATOM 1835 C C . LEU A 1 229 ? -3.501 3.606 -5.962 1.00 95.25 229 LEU A C 1
ATOM 1837 O O . LEU A 1 229 ? -4.167 4.542 -6.391 1.00 95.25 229 LEU A O 1
ATOM 1841 N N . ASP A 1 230 ? -2.178 3.610 -5.857 1.00 90.69 230 ASP A N 1
ATOM 1842 C CA . ASP A 1 230 ? -1.326 4.702 -6.323 1.00 90.69 230 ASP A CA 1
ATOM 1843 C C . ASP A 1 230 ? -0.049 4.102 -6.916 1.00 90.69 230 ASP A C 1
ATOM 1845 O O . ASP A 1 230 ? 0.925 3.833 -6.222 1.00 90.69 230 ASP A O 1
ATOM 1849 N N . VAL A 1 231 ? -0.101 3.755 -8.201 1.00 88.88 231 VAL A N 1
ATOM 1850 C CA . VAL A 1 231 ? 0.997 3.068 -8.907 1.00 88.88 231 VAL A CA 1
ATOM 1851 C C . VAL A 1 231 ? 1.524 3.907 -10.068 1.00 88.88 231 VAL A C 1
ATOM 1853 O O . VAL A 1 231 ? 2.065 3.367 -11.040 1.00 88.88 231 VAL A O 1
ATOM 1856 N N . GLU A 1 232 ? 1.354 5.228 -9.947 1.00 85.75 232 GLU A N 1
ATOM 1857 C CA . GLU A 1 232 ? 1.917 6.253 -10.828 1.00 85.75 232 GLU A CA 1
ATOM 1858 C C . GLU A 1 232 ? 1.553 6.024 -12.306 1.00 85.75 232 GLU A C 1
ATOM 1860 O O . GLU A 1 232 ? 2.406 6.046 -13.200 1.00 85.75 232 GLU A O 1
ATOM 1865 N N . GLY A 1 233 ? 0.266 5.759 -12.570 1.00 76.81 233 GLY A N 1
ATOM 1866 C CA . GLY A 1 233 ? -0.270 5.588 -13.923 1.00 76.81 233 GLY A CA 1
ATOM 1867 C C . GLY A 1 233 ? -0.276 4.154 -14.441 1.00 76.81 233 GLY A C 1
ATOM 1868 O O . GLY A 1 233 ? -0.350 3.959 -15.651 1.00 76.81 233 GLY A O 1
ATOM 1869 N N . SER A 1 234 ? -0.101 3.162 -13.565 1.00 81.19 234 SER A N 1
ATOM 1870 C CA . SER A 1 234 ? -0.097 1.727 -13.897 1.00 81.19 234 SER A CA 1
ATOM 1871 C C . SER A 1 234 ? -1.320 0.968 -13.356 1.00 81.19 234 SER A C 1
ATOM 1873 O O . SER A 1 234 ? -1.220 -0.244 -13.143 1.00 81.19 234 SER A O 1
ATOM 1875 N N . GLU A 1 235 ? -2.416 1.674 -13.064 1.00 78.31 235 GLU A N 1
ATOM 1876 C CA . GLU A 1 235 ? -3.673 1.131 -12.519 1.00 78.31 235 GLU A CA 1
ATOM 1877 C C . GLU A 1 235 ? -4.343 0.104 -13.445 1.00 78.31 235 GLU A C 1
ATOM 1879 O O . GLU A 1 235 ? -4.793 -0.941 -12.913 1.00 78.31 235 GLU A O 1
#

Radius of gyration: 20.85 Å; chains: 1; bounding box: 44×48×67 Å

pLDDT: mean 76.62, std 23.36, range [24.73, 98.25]

Sequence (235 aa):
MRLTIVNLFYILCSIITILVLITWTFKRPNIGYEFKLQQNNLAYPTPTPTNTQQVTTNLATNYLRYLFPQIWACQSPNFKGKPDYYSQFSEDKALHKWIFNNTKQNENPGIFVELGALDGLAGSNTLFFERMFDWRGVLIEAQPENAKQLLKADRRKTVKLPIGICSPPRTYIRMLGGPGYVAGNIDTMDPDLRSKWHGNNDKTINVSCGPIGSYLTAIGITHIDFFSLDVEGSE

Secondary structure (DSSP, 8-state):
----HHHHHHHHHHHHHHHHHHHHHH--------------S---PPPP--------SSHHHHHHHHH-HHHHHHHSPPP-SPP---BGGGHHHHHHHHTSTT--TTTS--EEEEES-TTSSTB-SSHHHHHHH--EEEEE--SHHHHHHHHHSS-TTEEEE--EE--TT--EEEEES-SSTT-EETTTS-HHHHHHH--TTPPEEEEEEE-HHHHHHHTT----SEEEE--SS--